Protein AF-A0AAU9Y1A6-F1 (afdb_monomer_lite)

InterPro domains:
  IPR058912 Helix-turn-helix domain, animal [PF26215] (11-69)

Foldseek 3Di:
DDDDPPDDLDDQAPPDLDDPVVLLVRLLVQLVCLCPVDDDPVSSVVSNVVSVVSNVVSVDDPVSSVVSPPPPPPPVPPCPDDQQPEEEEEERDPPPVVVVCVVCVVNSYHYDYDHPDDPPNVDDDPDDDQDQQQDAQDWDWDAWPVDRDIDIDTGRGRNVVVVVQLVVCLVVLPLVSDVSSVCCNVPVTDD

Sequence (191 aa):
VYRKPTHTDKYLAFDSHHPICHKKSVAKTLLRRADCLPSSLDSKAEERKYVSNVLKANGYTKTFLRNCQKPVTNSNALDEREPATGFAVIPYIQGVTEPIKRILNSHNVKVAQKPFQTLGHIFAKPKDPVTKEQRTDAIYSIPCNDCDNEYIGQTKRQFGTRLKEHQKAVFLSKKENSALSEHTCLTNHTH

Radius of gyration: 28.03 Å; chains: 1; bounding box: 58×48×66 Å

pLDDT: mean 87.7, std 9.7, range [43.5, 95.88]

Organism: NCBI:txid46732

Secondary structure (DSSP, 8-state):
----TT-------TTSSS-HHHHHHHHHHHHHHHHHS-SSHHHHHHHHHHHHHHHHHTT--HHHHHHHHS--------------SEEEEEE--TTTHHHHHHHHHHTTEEEEEE-SS-HHHHSPPSSPPPPGGG-SSEEEEEE-SSSS-EEEEEESS-HHHHHHHHHHHHHTT-GGG-HHHHHHHHH----

Structure (mmCIF, N/CA/C/O backbone):
data_AF-A0AAU9Y1A6-F1
#
_entry.id   AF-A0AAU9Y1A6-F1
#
loop_
_atom_site.group_PDB
_atom_site.id
_atom_site.type_symbol
_atom_site.label_atom_id
_atom_site.label_alt_id
_atom_site.label_comp_id
_atom_site.label_asym_id
_atom_site.label_entity_id
_atom_site.label_seq_id
_atom_site.pdbx_PDB_ins_code
_atom_site.Cartn_x
_atom_site.Cartn_y
_atom_site.Cartn_z
_atom_site.occupancy
_atom_site.B_iso_or_equiv
_atom_site.auth_seq_id
_atom_site.auth_comp_id
_atom_site.auth_asym_id
_atom_site.auth_atom_id
_atom_site.pdbx_PDB_model_num
ATOM 1 N N . VAL A 1 1 ? -3.630 13.317 21.530 1.00 85.88 1 VAL A N 1
ATOM 2 C CA . VAL A 1 1 ? -3.053 13.075 20.179 1.00 85.88 1 VAL A CA 1
ATOM 3 C C . VAL A 1 1 ? -3.569 14.141 19.230 1.00 85.88 1 VAL A C 1
ATOM 5 O O . VAL A 1 1 ? -4.776 14.341 19.176 1.00 85.88 1 VAL A O 1
ATOM 8 N N . TYR A 1 2 ? -2.684 14.845 18.521 1.00 89.19 2 TYR A N 1
ATOM 9 C CA . TYR A 1 2 ? -3.102 15.888 17.578 1.00 89.19 2 TYR A CA 1
ATOM 10 C C . TYR A 1 2 ? -3.697 15.287 16.294 1.00 89.19 2 TYR A C 1
ATOM 12 O O . TYR A 1 2 ? -3.170 14.312 15.752 1.00 89.19 2 TYR A O 1
ATOM 20 N N . ARG A 1 3 ? -4.782 15.888 15.797 1.00 91.19 3 ARG A N 1
ATOM 21 C CA . ARG A 1 3 ? 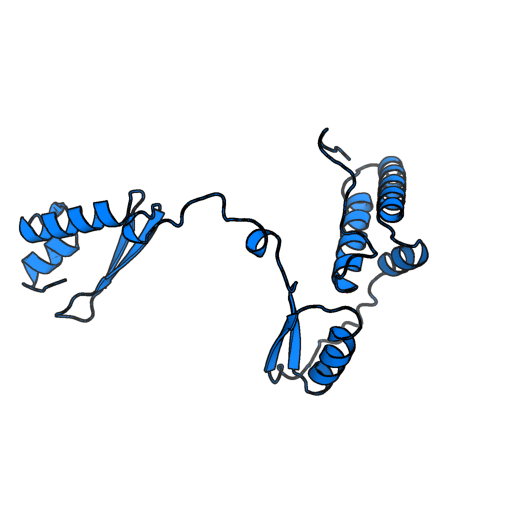-5.462 15.545 14.540 1.00 91.19 3 ARG A CA 1
ATOM 22 C C . ARG A 1 3 ? -5.603 16.814 13.709 1.00 91.19 3 ARG A C 1
ATOM 24 O O . ARG A 1 3 ? -5.921 17.869 14.249 1.00 91.19 3 ARG A O 1
ATOM 31 N N . LYS A 1 4 ? -5.352 16.717 12.403 1.00 93.19 4 LYS A N 1
ATOM 32 C CA . LYS A 1 4 ? -5.504 17.857 11.488 1.00 93.19 4 LYS A CA 1
ATOM 33 C C . LYS A 1 4 ? -6.984 18.268 11.390 1.00 93.19 4 LYS A C 1
ATOM 35 O O . LYS A 1 4 ? -7.833 17.382 11.477 1.00 93.19 4 LYS A O 1
ATOM 40 N N . PRO A 1 5 ? -7.298 19.545 11.098 1.00 93.25 5 PRO A N 1
ATOM 41 C CA . PRO A 1 5 ? -8.680 19.999 10.887 1.00 93.25 5 PRO A CA 1
ATOM 42 C C . PRO A 1 5 ? -9.436 19.233 9.789 1.00 93.25 5 PRO A C 1
ATOM 44 O O . PRO A 1 5 ? -10.653 19.131 9.827 1.00 93.25 5 PRO A O 1
ATOM 47 N N . THR A 1 6 ? -8.715 18.654 8.825 1.00 93.75 6 THR A N 1
ATOM 48 C CA . THR A 1 6 ? -9.269 17.849 7.725 1.00 93.75 6 THR A CA 1
ATOM 49 C C . THR A 1 6 ? -9.465 16.367 8.066 1.00 93.75 6 THR A C 1
ATOM 51 O O . THR A 1 6 ? -9.828 15.578 7.195 1.00 93.75 6 THR A O 1
ATOM 54 N N . HIS A 1 7 ? -9.194 15.941 9.303 1.00 92.69 7 HIS A N 1
ATOM 55 C CA . HIS A 1 7 ? -9.349 14.548 9.714 1.00 92.69 7 HIS A CA 1
ATOM 56 C C . HIS A 1 7 ? -10.831 14.182 9.872 1.00 92.69 7 HIS A C 1
ATOM 58 O O . HIS A 1 7 ? -11.521 14.736 10.719 1.00 92.69 7 HIS A O 1
ATOM 64 N N . THR A 1 8 ? -11.313 13.216 9.090 1.00 92.56 8 THR A N 1
ATOM 65 C CA . THR A 1 8 ? -12.747 12.872 9.008 1.00 92.56 8 THR A CA 1
ATOM 66 C C . THR A 1 8 ? -13.165 11.667 9.848 1.00 92.56 8 THR A C 1
ATOM 68 O O . THR A 1 8 ? -14.323 11.263 9.790 1.00 92.56 8 THR A O 1
ATOM 71 N N . ASP A 1 9 ? -12.236 11.035 10.574 1.00 93.38 9 ASP A N 1
ATOM 72 C CA . ASP A 1 9 ? -12.490 9.787 11.315 1.00 93.38 9 ASP A CA 1
ATOM 73 C C . ASP A 1 9 ? -13.012 8.619 10.455 1.00 93.38 9 ASP A C 1
ATOM 75 O O . ASP A 1 9 ? -13.522 7.613 10.962 1.00 93.38 9 ASP A O 1
ATOM 79 N N . LYS A 1 10 ? -12.840 8.713 9.133 1.00 92.94 10 LYS A N 1
ATOM 80 C CA . LYS A 1 10 ? -13.164 7.646 8.189 1.00 92.94 10 LYS A CA 1
ATOM 81 C C . LYS A 1 10 ? -11.984 6.694 8.055 1.00 92.94 10 LYS A C 1
ATOM 83 O O . LYS A 1 10 ? -10.903 7.069 7.605 1.00 92.94 10 LYS A O 1
ATOM 88 N N . TYR A 1 11 ? -12.223 5.445 8.425 1.00 94.44 11 TYR A N 1
ATOM 89 C CA . TYR A 1 11 ? -11.299 4.334 8.246 1.00 94.44 11 TYR A CA 1
ATOM 90 C C . TYR A 1 11 ? -11.927 3.284 7.330 1.00 94.44 11 TYR A C 1
ATOM 92 O O . TYR A 1 11 ? -13.020 3.464 6.798 1.00 94.44 11 TYR A O 1
ATOM 100 N N . LEU A 1 12 ? -11.223 2.169 7.134 1.00 92.69 12 LEU A N 1
ATOM 101 C CA . LEU A 1 12 ? -11.754 1.036 6.388 1.00 92.69 12 LEU A CA 1
ATOM 102 C C . LEU A 1 12 ? -13.049 0.537 7.039 1.00 92.69 12 LEU A C 1
ATOM 104 O O . LEU A 1 12 ? -12.988 -0.052 8.120 1.00 92.69 12 LEU A O 1
ATOM 108 N N . ALA A 1 13 ? -14.187 0.747 6.380 1.00 93.12 13 ALA A N 1
ATOM 109 C CA . ALA A 1 13 ? -15.490 0.328 6.878 1.00 93.12 13 ALA A CA 1
ATOM 110 C C . ALA A 1 13 ? -15.559 -1.199 7.049 1.00 93.12 13 ALA A C 1
ATOM 112 O O . ALA A 1 13 ? -15.005 -1.961 6.244 1.00 93.12 13 ALA A O 1
ATOM 113 N N . PHE A 1 14 ? -16.198 -1.662 8.123 1.00 92.88 14 PHE A N 1
ATOM 114 C CA . PHE A 1 14 ? -16.212 -3.084 8.474 1.00 92.88 14 PHE A CA 1
ATOM 115 C C . PHE A 1 14 ? -17.042 -3.944 7.512 1.00 92.88 14 PHE A C 1
ATOM 117 O O . PHE A 1 14 ? -16.742 -5.121 7.334 1.00 92.88 14 PHE A O 1
ATOM 124 N N . ASP A 1 15 ? -18.045 -3.372 6.866 1.00 90.56 15 ASP A N 1
ATOM 125 C CA . ASP A 1 15 ? -18.893 -3.980 5.835 1.00 90.56 15 ASP A CA 1
ATOM 126 C C . ASP A 1 15 ? -18.248 -3.987 4.439 1.00 90.56 15 ASP A C 1
ATOM 128 O O . ASP A 1 15 ? -18.723 -4.668 3.534 1.00 90.56 15 ASP A O 1
ATOM 132 N N . SER A 1 16 ? -17.127 -3.285 4.255 1.00 88.94 16 SER A N 1
ATOM 133 C CA . SER A 1 16 ? -16.425 -3.268 2.971 1.00 88.94 16 SER A CA 1
ATOM 134 C C . SER A 1 16 ? -15.908 -4.658 2.569 1.00 88.94 16 SER A C 1
ATOM 136 O O . SER A 1 16 ? -15.516 -5.473 3.416 1.00 88.94 16 SER A O 1
ATOM 138 N N . HIS A 1 17 ? -15.828 -4.903 1.258 1.00 87.50 17 HIS A N 1
ATOM 139 C CA . HIS A 1 17 ? -15.334 -6.148 0.660 1.00 87.50 17 HIS A CA 1
ATOM 140 C C . HIS A 1 17 ? -13.803 -6.253 0.750 1.00 87.50 17 HIS A C 1
ATOM 142 O O . HIS A 1 17 ? -13.086 -6.217 -0.246 1.00 87.50 17 HIS A O 1
ATOM 148 N N . HIS A 1 18 ? -13.294 -6.372 1.974 1.00 87.56 18 HIS A N 1
ATOM 149 C CA . HIS A 1 18 ? -11.876 -6.546 2.270 1.00 87.56 18 HIS A CA 1
ATOM 150 C C . HIS A 1 18 ? -11.639 -7.747 3.189 1.00 87.56 18 HIS A C 1
ATOM 152 O O . HIS A 1 18 ? -12.468 -8.005 4.073 1.00 87.56 18 HIS A O 1
ATOM 158 N N . PRO A 1 19 ? -10.477 -8.418 3.061 1.00 88.81 19 PRO A N 1
ATOM 159 C CA . PRO A 1 19 ? -10.077 -9.483 3.967 1.00 88.81 19 PRO A CA 1
ATOM 160 C C . PRO A 1 19 ? -10.149 -9.060 5.435 1.00 88.81 19 PRO A C 1
ATOM 162 O O . PRO A 1 19 ? -9.746 -7.953 5.812 1.00 88.81 19 PRO A O 1
ATOM 165 N N . ILE A 1 20 ? -10.564 -9.988 6.300 1.00 89.69 20 ILE A N 1
ATOM 166 C CA . ILE A 1 20 ? -10.636 -9.765 7.754 1.00 89.69 20 ILE A CA 1
ATOM 167 C C . ILE A 1 20 ? -9.273 -9.346 8.332 1.00 89.69 20 ILE A C 1
ATOM 169 O O . ILE A 1 20 ? -9.221 -8.551 9.271 1.00 89.69 20 ILE A O 1
ATOM 173 N N . CYS A 1 21 ? -8.157 -9.826 7.770 1.00 88.69 21 CYS A N 1
ATOM 174 C CA . CYS A 1 21 ? -6.820 -9.438 8.223 1.00 88.69 21 CYS A CA 1
ATOM 175 C C . CYS A 1 21 ? -6.544 -7.934 8.048 1.00 88.69 21 CYS A C 1
ATOM 177 O O . CYS A 1 21 ? -5.924 -7.338 8.927 1.00 88.69 21 CYS A O 1
ATOM 179 N N . HIS A 1 22 ? -7.053 -7.300 6.986 1.00 90.94 22 HIS A N 1
ATOM 180 C CA . HIS A 1 22 ? -6.905 -5.858 6.770 1.00 90.94 22 HIS A CA 1
ATOM 181 C C . HIS A 1 22 ? -7.727 -5.067 7.793 1.00 90.94 22 HIS A C 1
ATOM 183 O O . HIS A 1 22 ? -7.193 -4.171 8.447 1.00 90.94 22 HIS A O 1
ATOM 189 N N . LYS A 1 23 ? -8.983 -5.470 8.032 1.00 93.06 23 LYS A N 1
ATOM 190 C CA . LYS A 1 23 ? -9.850 -4.890 9.078 1.00 93.06 23 LYS A CA 1
ATOM 191 C C . LYS A 1 23 ? -9.205 -5.017 10.466 1.00 93.06 23 LYS A C 1
ATOM 193 O O . LYS A 1 23 ? -9.136 -4.059 11.234 1.00 93.06 23 LYS A O 1
ATOM 198 N N . LYS A 1 24 ? -8.633 -6.188 10.771 1.00 93.38 24 LYS A N 1
ATOM 199 C CA . LYS A 1 24 ? -7.880 -6.437 12.012 1.00 93.38 24 LYS A CA 1
ATOM 200 C C . LYS A 1 24 ? -6.653 -5.529 12.122 1.00 93.38 24 LYS A C 1
ATOM 202 O O . LYS A 1 24 ? -6.385 -5.011 13.204 1.00 93.38 24 LYS A O 1
ATOM 207 N N . SER A 1 25 ? -5.924 -5.328 11.024 1.00 92.94 25 SER A N 1
ATOM 208 C CA . SER A 1 25 ? -4.739 -4.464 10.973 1.00 92.94 25 SER A CA 1
ATOM 209 C C . SER A 1 25 ? -5.073 -3.006 11.293 1.00 92.94 25 SER A C 1
ATOM 211 O O . SER A 1 25 ? -4.399 -2.394 12.122 1.00 92.94 25 SER A O 1
ATOM 213 N N . VAL A 1 26 ? -6.158 -2.474 10.719 1.00 95.06 26 VAL A N 1
ATOM 214 C CA . VAL A 1 26 ? -6.643 -1.114 11.007 1.00 95.06 26 VAL A CA 1
ATOM 215 C C . VAL A 1 26 ? -6.939 -0.950 12.497 1.00 95.06 26 VAL A C 1
ATOM 217 O O . VAL A 1 26 ? -6.371 -0.070 13.146 1.00 95.06 26 VAL A O 1
ATOM 220 N N . ALA A 1 27 ? -7.750 -1.847 13.068 1.00 94.75 27 ALA A N 1
ATOM 221 C CA . ALA A 1 27 ? -8.104 -1.797 14.484 1.00 94.75 27 ALA A CA 1
ATOM 222 C C . ALA A 1 27 ? -6.869 -1.901 15.396 1.00 94.75 27 ALA A C 1
ATOM 224 O O . ALA A 1 27 ? -6.692 -1.080 16.296 1.00 94.75 27 ALA A O 1
ATOM 225 N N . LYS A 1 28 ? -5.981 -2.873 15.144 1.00 93.56 28 LYS A N 1
ATOM 226 C CA . LYS A 1 28 ? -4.740 -3.053 15.915 1.00 93.56 28 LYS A CA 1
ATOM 227 C C . LYS A 1 28 ? -3.839 -1.826 15.855 1.00 93.56 28 LYS A C 1
ATOM 229 O O . LYS A 1 28 ? -3.298 -1.422 16.878 1.00 93.56 28 LYS A O 1
ATOM 234 N N . THR A 1 29 ? -3.681 -1.238 14.674 1.00 93.56 29 THR A N 1
ATOM 235 C CA . THR A 1 29 ? -2.798 -0.086 14.477 1.00 93.56 29 THR A CA 1
ATOM 236 C C . THR A 1 29 ? -3.302 1.129 15.245 1.00 93.56 29 THR A C 1
ATOM 238 O O . THR A 1 29 ? -2.514 1.783 15.925 1.00 93.56 29 THR A O 1
ATOM 241 N N . LEU A 1 30 ? -4.604 1.416 15.185 1.00 94.12 30 LEU A N 1
ATOM 242 C CA . LEU A 1 30 ? -5.189 2.550 15.903 1.00 94.12 30 LEU A CA 1
ATOM 243 C C . LEU A 1 30 ? -5.150 2.359 17.418 1.00 94.12 30 LEU A C 1
ATOM 245 O O . LEU A 1 30 ? -4.783 3.284 18.135 1.00 94.12 30 LEU A O 1
ATOM 249 N N . LEU A 1 31 ? -5.461 1.155 17.901 1.00 92.56 31 LEU A N 1
ATOM 250 C CA . LEU A 1 31 ? -5.376 0.837 19.326 1.00 92.56 31 LEU A CA 1
ATOM 251 C C . LEU A 1 31 ? -3.935 0.933 19.839 1.00 92.56 31 LEU A C 1
ATOM 253 O O . LEU A 1 31 ? -3.692 1.589 20.843 1.00 92.56 31 LEU A O 1
ATOM 257 N N . ARG A 1 32 ? -2.961 0.391 19.098 1.00 91.75 32 ARG A N 1
ATOM 258 C CA . ARG A 1 32 ? -1.540 0.523 19.450 1.00 91.75 32 ARG A CA 1
ATOM 259 C C . ARG A 1 32 ? -1.098 1.984 19.486 1.00 91.75 32 ARG A C 1
ATOM 261 O O . ARG A 1 32 ? -0.376 2.385 20.388 1.00 91.75 32 ARG A O 1
ATOM 268 N N . ARG A 1 33 ? -1.532 2.801 18.522 1.00 92.50 33 ARG A N 1
ATOM 269 C CA . ARG A 1 33 ? -1.245 4.244 18.522 1.00 92.50 33 ARG A CA 1
ATOM 270 C C . ARG A 1 33 ? -1.841 4.941 19.745 1.00 92.50 33 ARG A C 1
ATOM 272 O O . ARG A 1 33 ? -1.168 5.797 20.308 1.00 92.50 33 ARG A O 1
ATOM 279 N N . ALA A 1 34 ? -3.046 4.557 20.163 1.00 92.62 34 ALA A N 1
ATOM 280 C CA . ALA A 1 34 ? -3.667 5.090 21.371 1.00 92.62 34 ALA A CA 1
ATOM 281 C C . ALA A 1 34 ? -2.872 4.758 22.643 1.00 92.62 34 ALA A C 1
ATOM 283 O O . ALA A 1 34 ? -2.784 5.594 23.536 1.00 92.62 34 ALA A O 1
ATOM 284 N N . ASP A 1 35 ? -2.249 3.579 22.701 1.00 89.88 35 ASP A N 1
ATOM 285 C CA . ASP A 1 35 ? -1.457 3.151 23.859 1.00 89.88 35 ASP A CA 1
ATOM 286 C C . ASP A 1 35 ? -0.010 3.709 23.847 1.00 89.88 35 ASP A C 1
ATOM 288 O O . ASP A 1 35 ? 0.588 3.900 24.911 1.00 89.88 35 ASP A O 1
ATOM 292 N N . CYS A 1 36 ? 0.566 3.966 22.663 1.00 90.06 36 CYS A N 1
ATOM 293 C CA . CYS A 1 36 ? 1.977 4.355 22.506 1.00 90.06 36 CYS A CA 1
ATOM 294 C C . CYS A 1 36 ? 2.227 5.860 22.323 1.00 90.06 36 CYS A C 1
ATOM 296 O O . CYS A 1 36 ? 3.307 6.318 22.677 1.00 90.06 36 CYS A O 1
ATOM 298 N N . LEU A 1 37 ? 1.301 6.620 21.724 1.00 90.56 37 LEU A N 1
ATOM 299 C CA . LEU A 1 37 ? 1.540 8.037 21.405 1.00 90.56 37 LEU A CA 1
ATOM 300 C C . LEU A 1 37 ? 1.352 8.995 22.593 1.00 90.56 37 LEU A C 1
ATOM 302 O O . LEU A 1 37 ? 2.144 9.926 22.711 1.00 90.56 37 LEU A O 1
ATOM 306 N N . PRO A 1 38 ? 0.317 8.855 23.443 1.00 91.12 38 PRO A N 1
ATOM 307 C CA . PRO A 1 38 ? 0.144 9.748 24.583 1.00 91.12 38 PRO A CA 1
ATOM 308 C C . PRO A 1 38 ? 1.122 9.404 25.710 1.00 91.12 38 PRO A C 1
ATOM 310 O O . PRO A 1 38 ? 1.329 8.230 26.016 1.00 91.12 38 PRO A O 1
ATOM 313 N N . SER A 1 39 ? 1.682 10.421 26.363 1.00 89.12 39 SER A N 1
ATOM 314 C CA . SER A 1 39 ? 2.661 10.221 27.439 1.00 89.12 39 SER A CA 1
ATOM 315 C C . SER A 1 39 ? 2.018 9.913 28.796 1.00 89.12 39 SER A C 1
ATOM 317 O O . SER A 1 39 ? 2.551 9.094 29.538 1.00 89.12 39 SER A O 1
ATOM 319 N N . SER A 1 40 ? 0.867 10.518 29.123 1.00 92.25 40 SER A N 1
ATOM 320 C CA . SER A 1 40 ? 0.177 10.295 30.405 1.00 92.25 40 SER A CA 1
ATOM 321 C C . SER A 1 40 ? -0.871 9.182 30.329 1.00 92.25 40 SER A C 1
ATOM 323 O O . SER A 1 40 ? -1.469 8.945 29.278 1.00 92.25 40 SER A O 1
ATOM 325 N N . LEU A 1 41 ? -1.106 8.502 31.456 1.00 89.38 41 LEU A N 1
ATOM 326 C CA . LEU A 1 41 ? -2.093 7.420 31.556 1.00 89.38 41 LEU A CA 1
ATOM 327 C C . LEU A 1 41 ? -3.516 7.907 31.253 1.00 89.38 41 LEU A C 1
ATOM 329 O O . LEU A 1 41 ? -4.232 7.244 30.503 1.00 89.38 41 LEU A O 1
ATOM 333 N N . ASP A 1 42 ? -3.882 9.093 31.740 1.00 90.69 42 ASP A N 1
ATOM 334 C CA . ASP A 1 42 ? -5.197 9.690 31.481 1.00 90.69 42 ASP A CA 1
ATOM 335 C C . ASP A 1 42 ? -5.387 9.980 29.989 1.00 90.69 42 ASP A C 1
ATOM 337 O O . ASP A 1 42 ? -6.381 9.570 29.388 1.00 90.69 42 ASP A O 1
ATOM 341 N N . SER A 1 43 ? -4.365 10.554 29.341 1.00 90.38 43 SER A N 1
ATOM 342 C CA . SER A 1 43 ? -4.404 10.817 27.897 1.00 90.38 43 SER A CA 1
ATOM 343 C C . SER A 1 43 ? -4.509 9.528 27.077 1.00 90.38 43 SER A C 1
ATOM 345 O O . SER A 1 43 ? -5.142 9.519 26.020 1.00 90.38 43 SER A O 1
ATOM 347 N N . LYS A 1 44 ? -3.898 8.424 27.533 1.00 93.12 44 LYS A N 1
ATOM 348 C CA . LYS A 1 44 ? -4.052 7.103 26.897 1.00 93.12 44 LYS A CA 1
ATOM 349 C C . LYS A 1 44 ? -5.479 6.584 27.030 1.00 93.12 44 LYS A C 1
ATOM 351 O O . LYS A 1 44 ? -6.030 6.075 26.054 1.00 93.12 44 LYS A O 1
ATOM 356 N N . ALA A 1 45 ? -6.091 6.722 28.206 1.00 92.00 45 ALA A N 1
ATOM 357 C CA . ALA A 1 45 ? -7.468 6.297 28.436 1.00 92.00 45 ALA A CA 1
ATOM 358 C C . ALA A 1 45 ? -8.461 7.087 27.563 1.00 92.00 45 ALA A C 1
ATOM 360 O O . ALA A 1 45 ? -9.327 6.488 26.914 1.00 92.00 45 ALA A O 1
ATOM 361 N N . GLU A 1 46 ? -8.294 8.408 27.478 1.00 93.44 46 GLU A N 1
ATOM 362 C CA . GLU A 1 46 ? -9.095 9.284 26.617 1.00 93.44 46 GLU A CA 1
ATOM 363 C C . GLU A 1 46 ? -8.934 8.940 25.134 1.00 93.44 46 GLU A C 1
ATOM 365 O O . GLU A 1 46 ? -9.921 8.735 24.420 1.00 93.44 46 GLU A O 1
ATOM 370 N N . GLU A 1 47 ? -7.693 8.795 24.670 1.00 95.00 47 GLU A N 1
ATOM 371 C CA . GLU A 1 47 ? -7.388 8.463 23.280 1.00 95.00 47 GLU A CA 1
ATOM 372 C C . GLU A 1 47 ? -7.920 7.073 22.902 1.00 95.00 47 GLU A C 1
ATOM 374 O O . GLU A 1 47 ? -8.484 6.878 21.822 1.00 95.00 47 GLU A O 1
ATOM 379 N N . ARG A 1 48 ? -7.823 6.094 23.807 1.00 92.88 48 ARG A N 1
ATOM 380 C CA . ARG A 1 48 ? -8.375 4.751 23.600 1.00 92.88 48 ARG A CA 1
ATOM 381 C C . ARG A 1 48 ? -9.898 4.770 23.529 1.00 92.88 48 ARG A C 1
ATOM 383 O O . ARG A 1 48 ? -10.479 4.064 22.697 1.00 92.88 48 ARG A O 1
ATOM 390 N N . LYS A 1 49 ? -10.556 5.578 24.366 1.00 94.00 49 LYS A N 1
ATOM 391 C CA . LYS A 1 49 ? -12.010 5.794 24.313 1.00 94.00 49 LYS A CA 1
ATOM 392 C C . LYS A 1 49 ? -12.408 6.416 22.977 1.00 94.00 49 LYS A C 1
ATOM 394 O O . LYS A 1 49 ? -13.328 5.909 22.331 1.00 94.00 49 LYS A O 1
ATOM 399 N N . TYR A 1 50 ? -11.679 7.436 22.531 1.00 95.06 50 TYR A N 1
ATOM 400 C CA . TYR A 1 50 ? -11.883 8.068 21.232 1.00 95.06 50 TYR A CA 1
ATOM 401 C C . TYR A 1 50 ? -11.754 7.057 20.084 1.00 95.06 50 TYR A C 1
ATOM 403 O O . TYR A 1 50 ? -12.704 6.861 19.328 1.00 95.06 50 TYR A O 1
ATOM 411 N N . VAL A 1 51 ? -10.630 6.337 19.994 1.00 95.00 51 VAL A N 1
ATOM 412 C CA . VAL A 1 51 ? -10.384 5.348 18.929 1.00 95.00 51 VAL A CA 1
ATOM 413 C C . VAL A 1 51 ? -11.448 4.250 18.924 1.00 95.00 51 VAL A C 1
ATOM 415 O O . VAL A 1 51 ? -11.917 3.845 17.862 1.00 95.00 51 VAL A O 1
ATOM 418 N N . SER A 1 52 ? -11.872 3.784 20.101 1.00 94.50 52 SER A N 1
ATOM 419 C CA . SER A 1 52 ? -12.948 2.795 20.229 1.00 94.50 52 SER A CA 1
ATOM 420 C C . SER A 1 52 ? -14.274 3.312 19.667 1.00 94.50 52 SER A C 1
ATOM 422 O O . SER A 1 52 ? -14.982 2.573 18.983 1.00 94.50 52 SER A O 1
ATOM 424 N N . ASN A 1 53 ? -14.612 4.578 19.915 1.00 95.19 53 ASN A N 1
ATOM 425 C CA . ASN A 1 53 ? -15.830 5.190 19.387 1.00 95.19 53 ASN A CA 1
ATOM 426 C C . ASN A 1 53 ? -15.759 5.381 17.872 1.00 95.19 53 ASN A C 1
ATOM 428 O O . ASN A 1 53 ? -16.715 5.045 17.175 1.00 95.19 53 ASN A O 1
ATOM 432 N N . VAL A 1 54 ? -14.611 5.814 17.353 1.00 95.75 54 VAL A N 1
ATOM 433 C CA . VAL A 1 54 ? -14.411 5.960 15.909 1.00 95.75 54 VAL A CA 1
ATOM 434 C C . VAL A 1 54 ? -14.481 4.611 15.191 1.00 95.75 54 VAL A C 1
ATOM 436 O O . VAL A 1 54 ? -15.152 4.486 14.169 1.00 95.75 54 VAL A O 1
ATOM 439 N N . LEU A 1 55 ? -13.864 3.561 15.737 1.00 95.50 55 LEU A N 1
ATOM 440 C CA . LEU A 1 55 ? -13.961 2.215 15.166 1.00 95.50 55 LEU A CA 1
ATOM 441 C C . LEU A 1 55 ? -15.408 1.698 15.167 1.00 95.50 55 LEU A C 1
ATOM 443 O O . LEU A 1 55 ? -15.845 1.134 14.166 1.00 95.50 55 LEU A O 1
ATOM 447 N N . LYS A 1 56 ? -16.189 1.945 16.226 1.00 95.12 56 LYS A N 1
ATOM 448 C CA . LYS A 1 56 ? -17.627 1.611 16.235 1.00 95.12 56 LYS A CA 1
ATOM 449 C C . LYS A 1 56 ? -18.402 2.371 15.159 1.00 95.12 56 LYS A C 1
ATOM 451 O O . LYS A 1 56 ? -19.218 1.761 14.479 1.00 95.12 56 LYS A O 1
ATOM 456 N N . ALA A 1 57 ? -18.118 3.660 14.967 1.00 95.12 57 ALA A N 1
ATOM 457 C CA . ALA A 1 57 ? -18.736 4.467 13.913 1.00 95.12 57 ALA A CA 1
ATOM 458 C C . ALA A 1 57 ? -18.391 3.964 12.495 1.00 95.12 57 ALA A C 1
ATOM 460 O O . ALA A 1 57 ? -19.162 4.173 11.565 1.00 95.12 57 ALA A O 1
ATOM 461 N N . ASN A 1 58 ? -17.269 3.252 12.332 1.00 95.81 58 ASN A N 1
ATOM 462 C CA . ASN A 1 58 ? -16.881 2.568 11.092 1.00 95.81 58 ASN A CA 1
ATOM 463 C C . ASN A 1 58 ? -17.388 1.103 11.016 1.00 95.81 58 ASN A C 1
ATOM 465 O O . ASN A 1 58 ? -16.924 0.330 10.176 1.00 95.81 58 ASN A O 1
ATOM 469 N N . GLY A 1 59 ? -18.307 0.694 11.900 1.00 95.12 59 GLY A N 1
ATOM 470 C CA . GLY A 1 59 ? -18.962 -0.620 11.876 1.00 95.12 59 GLY A CA 1
ATOM 471 C C . GLY A 1 59 ? -18.228 -1.745 12.617 1.00 95.12 59 GLY A C 1
ATOM 472 O O . GLY A 1 59 ? -18.644 -2.900 12.544 1.00 95.12 59 GLY A O 1
ATOM 473 N N . TYR A 1 60 ? -17.144 -1.456 13.345 1.00 95.88 60 TYR A N 1
ATOM 474 C CA . TYR A 1 60 ? -16.415 -2.489 14.088 1.00 95.88 60 TYR A CA 1
ATOM 475 C C . TYR A 1 60 ? -17.151 -2.861 15.377 1.00 95.88 60 TYR A C 1
ATOM 477 O O . TYR A 1 60 ? -17.402 -2.025 16.249 1.00 95.88 60 TYR A O 1
ATOM 485 N N . THR A 1 61 ? -17.435 -4.151 15.549 1.00 94.25 61 THR A N 1
ATOM 486 C CA . THR A 1 61 ? -18.110 -4.659 16.748 1.00 94.25 61 THR A CA 1
ATOM 487 C C . THR A 1 61 ? -17.179 -4.678 17.965 1.00 94.25 61 THR A C 1
ATOM 489 O O . THR A 1 61 ? -15.970 -4.907 17.865 1.00 94.25 61 THR A O 1
ATOM 492 N N . LYS A 1 62 ? -17.746 -4.499 19.168 1.00 90.88 62 LYS A N 1
ATOM 493 C CA . LYS A 1 62 ? -16.987 -4.570 20.436 1.00 90.88 62 LYS A CA 1
ATOM 494 C C . LYS A 1 62 ? -16.268 -5.918 20.600 1.00 90.88 62 LYS A C 1
ATOM 496 O O . LYS A 1 62 ? -15.140 -5.964 21.088 1.00 90.88 62 LYS A O 1
ATOM 501 N N . THR A 1 63 ? -16.903 -7.008 20.166 1.00 91.19 63 THR A N 1
ATOM 502 C CA . THR A 1 63 ? -16.341 -8.367 20.193 1.00 91.19 63 THR A CA 1
ATOM 503 C C . THR A 1 63 ? -15.108 -8.484 19.299 1.00 91.19 63 THR A C 1
ATOM 505 O O . THR A 1 63 ? -14.086 -9.019 19.733 1.00 91.19 63 THR A O 1
ATOM 508 N N . PHE A 1 64 ? -15.161 -7.921 18.089 1.00 91.75 64 PHE A N 1
ATOM 509 C CA . PHE A 1 64 ? -14.025 -7.885 17.173 1.00 91.75 64 PHE A CA 1
ATOM 510 C C . PHE A 1 64 ? -12.846 -7.093 17.751 1.00 91.75 64 PHE A C 1
ATOM 512 O O . PHE A 1 64 ? -11.709 -7.568 17.728 1.00 91.75 64 PHE A O 1
ATOM 519 N N . LEU A 1 65 ? -13.111 -5.921 18.334 1.00 90.19 65 LEU A N 1
ATOM 520 C CA . LEU A 1 65 ? -12.078 -5.090 18.961 1.00 90.19 65 LEU A CA 1
ATOM 521 C C . LEU A 1 65 ? -11.404 -5.799 20.141 1.00 90.19 65 LEU A C 1
ATOM 523 O O . LEU A 1 65 ? -10.176 -5.795 20.235 1.00 90.19 65 LEU A O 1
ATOM 527 N N . ARG A 1 66 ? -12.181 -6.486 20.987 1.00 88.56 66 ARG A N 1
ATOM 528 C CA . ARG A 1 66 ? -11.640 -7.300 22.086 1.00 88.56 66 ARG A CA 1
ATOM 529 C C . ARG A 1 66 ? -10.713 -8.399 21.565 1.00 88.56 66 ARG A C 1
ATOM 531 O O . ARG A 1 66 ? -9.637 -8.607 22.113 1.00 88.56 66 ARG A O 1
ATOM 538 N N . ASN A 1 67 ? -11.085 -9.062 20.470 1.00 86.81 67 ASN A N 1
ATOM 539 C CA . ASN A 1 67 ? -10.243 -10.077 19.831 1.00 86.81 67 ASN A CA 1
ATOM 540 C C . ASN A 1 67 ? -8.964 -9.495 19.202 1.00 86.81 67 ASN A C 1
ATOM 542 O O . ASN A 1 67 ? -7.971 -10.208 19.069 1.00 86.81 67 ASN A O 1
ATOM 546 N N . CYS A 1 68 ? -8.965 -8.218 18.814 1.00 84.44 68 CYS A N 1
ATOM 547 C CA . CYS A 1 68 ? -7.775 -7.539 18.297 1.00 84.44 68 CYS A CA 1
ATOM 548 C C . CYS A 1 68 ? -6.763 -7.185 19.393 1.00 84.44 68 CYS A C 1
ATOM 550 O O . CYS A 1 68 ? -5.571 -7.143 19.096 1.00 84.44 68 CYS A O 1
ATOM 552 N N . GLN A 1 69 ? -7.239 -6.944 20.619 1.00 80.56 69 GLN A N 1
ATOM 553 C CA . GLN A 1 69 ? -6.426 -6.582 21.787 1.00 80.56 69 GLN A CA 1
ATOM 554 C C . GLN A 1 69 ? -5.807 -7.785 22.499 1.00 80.56 69 GLN A C 1
ATOM 556 O O . GLN A 1 69 ? -4.912 -7.601 23.318 1.00 80.56 69 GLN A O 1
ATOM 561 N N . LYS A 1 70 ? -6.264 -9.009 22.204 1.00 77.62 70 LYS A N 1
ATOM 562 C CA . LYS A 1 70 ? -5.641 -10.209 22.762 1.00 77.62 70 LYS A CA 1
ATOM 563 C C . LYS A 1 70 ? -4.167 -10.252 22.336 1.00 77.62 70 LYS A C 1
ATOM 565 O O . LYS A 1 70 ? -3.904 -10.103 21.133 1.00 77.62 70 LYS A O 1
ATOM 570 N N . PRO A 1 71 ? -3.228 -10.448 23.281 1.00 65.88 71 PRO A N 1
ATOM 571 C CA . PRO A 1 71 ? -1.838 -10.675 22.927 1.00 65.88 71 PRO A CA 1
ATOM 572 C C . PRO A 1 71 ? -1.791 -11.845 21.949 1.00 65.88 71 PRO A C 1
ATOM 574 O O . PRO A 1 71 ? -2.533 -12.821 22.088 1.00 65.88 71 PRO A O 1
ATOM 577 N N . VAL A 1 72 ? -0.981 -11.706 20.900 1.00 63.00 72 VAL A N 1
ATOM 578 C CA . VAL A 1 72 ? -0.685 -12.852 20.047 1.00 63.00 72 VAL A CA 1
ATOM 579 C C . VAL A 1 72 ? 0.028 -13.831 20.967 1.00 63.00 72 VAL A C 1
ATOM 581 O O . VAL A 1 72 ? 1.089 -13.504 21.493 1.00 63.00 72 VAL A O 1
ATOM 584 N N . THR A 1 73 ? -0.579 -14.986 21.224 1.00 54.97 73 THR A N 1
ATOM 585 C CA . THR A 1 73 ? 0.155 -16.138 21.731 1.00 54.97 73 THR A CA 1
ATOM 586 C C . THR A 1 73 ? 1.172 -16.472 20.654 1.00 54.97 73 THR A C 1
ATOM 588 O O . THR A 1 73 ? 0.872 -17.177 19.694 1.00 54.97 73 THR A O 1
ATOM 591 N N . ASN A 1 74 ? 2.355 -15.869 20.759 1.00 48.69 74 ASN A N 1
ATOM 592 C CA . ASN A 1 74 ? 3.519 -16.312 20.027 1.00 48.69 74 ASN A CA 1
ATOM 593 C C . ASN A 1 74 ? 3.860 -17.676 20.618 1.00 48.69 74 ASN A C 1
ATOM 595 O O . ASN A 1 74 ? 4.657 -17.791 21.544 1.00 48.69 74 ASN A O 1
ATOM 599 N N . SER A 1 75 ? 3.231 -18.727 20.103 1.00 47.97 75 SER A N 1
ATOM 600 C CA . SER A 1 75 ? 3.943 -19.986 20.009 1.00 47.97 75 SER A CA 1
ATOM 601 C C . SER A 1 75 ? 5.144 -19.679 19.120 1.00 47.97 75 SER A C 1
ATOM 603 O O . SER A 1 75 ? 5.005 -19.619 17.899 1.00 47.97 75 SER A O 1
ATOM 605 N N . ASN A 1 76 ? 6.291 -19.394 19.741 1.00 43.50 76 ASN A N 1
ATOM 606 C CA . ASN A 1 76 ? 7.607 -19.334 19.106 1.00 43.50 76 ASN A CA 1
ATOM 607 C C . ASN A 1 76 ? 7.998 -20.740 18.613 1.00 43.50 76 ASN A C 1
ATOM 609 O O . ASN A 1 76 ? 9.076 -21.237 18.917 1.00 43.50 76 ASN A O 1
ATOM 613 N N . ALA A 1 77 ? 7.107 -21.414 17.886 1.00 50.28 77 ALA A N 1
ATOM 614 C CA . ALA A 1 77 ? 7.536 -22.462 16.994 1.00 50.28 77 ALA A CA 1
ATOM 615 C C . ALA A 1 77 ? 8.306 -21.722 15.904 1.00 50.28 77 ALA A C 1
ATOM 617 O O . ALA A 1 77 ? 7.720 -20.947 15.144 1.00 50.28 77 ALA A O 1
ATOM 618 N N . LEU A 1 78 ? 9.630 -21.879 15.913 1.00 49.53 78 LEU A N 1
ATOM 619 C CA . LEU A 1 78 ? 10.434 -21.684 14.718 1.00 49.53 78 LEU A CA 1
ATOM 620 C C . LEU A 1 78 ? 9.686 -22.427 13.616 1.00 49.53 78 LEU A C 1
ATOM 622 O O . LEU A 1 78 ? 9.478 -23.634 13.706 1.00 49.53 78 LEU A O 1
ATOM 626 N N . ASP A 1 79 ? 9.120 -21.666 12.689 1.00 52.56 79 ASP A N 1
ATOM 627 C CA . ASP A 1 79 ? 8.269 -22.196 11.640 1.00 52.56 79 ASP A CA 1
ATOM 628 C C . ASP A 1 79 ? 9.218 -22.914 10.672 1.00 52.56 79 ASP A C 1
ATOM 630 O O . ASP A 1 79 ? 9.647 -22.337 9.676 1.00 52.56 79 ASP A O 1
ATOM 634 N N . GLU A 1 80 ? 9.590 -24.159 10.987 1.00 56.72 80 GLU A N 1
ATOM 635 C CA . GLU A 1 80 ? 10.214 -25.119 10.065 1.00 56.72 80 GLU A CA 1
ATOM 636 C C . GLU A 1 80 ? 9.190 -25.526 8.993 1.00 56.72 80 GLU A C 1
ATOM 638 O O . GLU A 1 80 ? 8.928 -26.698 8.735 1.00 56.72 80 GLU A O 1
ATOM 643 N N . ARG A 1 81 ? 8.512 -24.542 8.396 1.00 64.50 81 ARG A N 1
ATOM 644 C CA . ARG A 1 81 ? 7.650 -24.787 7.254 1.00 64.50 81 ARG A CA 1
ATOM 645 C C . ARG A 1 81 ? 8.550 -24.941 6.051 1.00 64.50 81 ARG A C 1
ATOM 647 O O . ARG A 1 81 ? 9.269 -24.011 5.687 1.00 64.50 81 ARG A O 1
ATOM 654 N N . GLU A 1 82 ? 8.449 -26.116 5.447 1.00 71.25 82 GLU A N 1
ATOM 655 C CA . GLU A 1 82 ? 8.896 -26.400 4.090 1.00 71.25 82 GLU A CA 1
ATOM 656 C C . GLU A 1 82 ? 8.669 -25.180 3.176 1.00 71.25 82 GLU A C 1
ATOM 658 O O . GLU A 1 82 ? 7.602 -24.547 3.246 1.00 71.25 82 GLU A O 1
ATOM 663 N N . PRO A 1 83 ? 9.646 -24.827 2.319 1.00 76.38 83 PRO A N 1
ATOM 664 C CA . PRO A 1 83 ? 9.501 -23.707 1.402 1.00 76.38 83 PRO A CA 1
ATOM 665 C C . PRO A 1 83 ? 8.225 -23.880 0.575 1.00 76.38 83 PRO A C 1
ATOM 667 O O . PRO A 1 83 ? 7.890 -24.981 0.139 1.00 76.38 83 PRO A O 1
ATOM 670 N N . ALA A 1 84 ? 7.480 -22.788 0.393 1.00 77.44 84 ALA A N 1
ATOM 671 C CA . ALA A 1 84 ? 6.218 -22.829 -0.337 1.00 77.44 84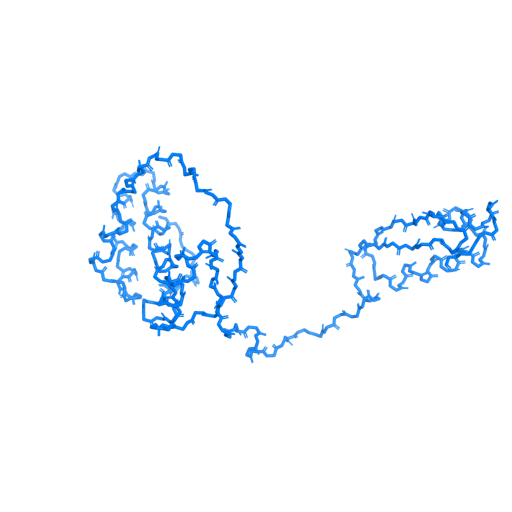 ALA A CA 1
ATOM 672 C C . ALA A 1 84 ? 6.433 -23.418 -1.740 1.00 77.44 84 ALA A C 1
ATOM 674 O O . ALA A 1 84 ? 7.290 -22.946 -2.487 1.00 77.44 84 ALA A O 1
ATOM 675 N N . THR A 1 85 ? 5.614 -24.398 -2.117 1.00 85.06 85 THR A N 1
ATOM 676 C CA . THR A 1 85 ? 5.642 -25.043 -3.443 1.00 85.06 85 THR A CA 1
ATOM 677 C C . THR A 1 85 ? 5.214 -24.098 -4.564 1.00 85.06 85 THR A C 1
ATOM 679 O O . THR A 1 85 ? 5.528 -24.334 -5.727 1.00 85.06 85 THR A O 1
ATOM 682 N N . GLY A 1 86 ? 4.512 -23.009 -4.239 1.00 88.69 86 GLY A N 1
ATOM 683 C CA . GLY A 1 86 ? 4.126 -21.993 -5.213 1.00 88.69 86 GLY A CA 1
ATOM 684 C C . GLY A 1 86 ? 3.557 -20.721 -4.592 1.00 88.69 86 GLY A C 1
ATOM 685 O O . GLY A 1 86 ? 3.311 -20.639 -3.385 1.00 88.69 86 GLY A O 1
ATOM 686 N N . PHE A 1 87 ? 3.317 -19.716 -5.437 1.00 92.88 87 PHE A N 1
ATOM 687 C CA . PHE A 1 87 ? 2.719 -18.437 -5.054 1.00 92.88 87 PHE A CA 1
ATOM 688 C C . PHE A 1 87 ? 1.590 -18.050 -6.013 1.00 92.88 87 PHE A C 1
ATOM 690 O O . PHE A 1 87 ? 1.769 -18.066 -7.228 1.00 92.88 87 PHE A O 1
ATOM 697 N N . ALA A 1 88 ? 0.438 -17.664 -5.467 1.00 92.31 88 ALA A N 1
ATOM 698 C CA . ALA A 1 88 ? -0.725 -17.242 -6.241 1.00 92.31 88 ALA A CA 1
ATOM 699 C C . ALA A 1 88 ? -1.258 -15.889 -5.753 1.00 92.31 88 ALA A C 1
ATOM 701 O O . ALA A 1 88 ? -1.352 -15.634 -4.550 1.00 92.31 88 ALA A O 1
ATOM 702 N N . VAL A 1 89 ? -1.660 -15.029 -6.693 1.00 92.25 89 VAL A N 1
ATOM 703 C CA . VAL A 1 89 ? -2.308 -13.744 -6.400 1.00 92.25 89 VAL A CA 1
ATOM 704 C C . VAL A 1 89 ? -3.732 -13.774 -6.928 1.00 92.25 89 VAL A C 1
ATOM 706 O O . VAL A 1 89 ? -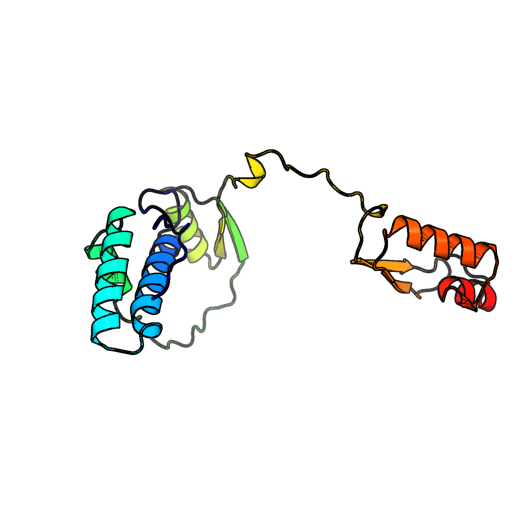3.944 -13.806 -8.137 1.00 92.25 89 VAL A O 1
ATOM 709 N N . ILE A 1 90 ? -4.709 -13.708 -6.029 1.00 92.06 90 ILE A N 1
ATOM 710 C CA . ILE A 1 90 ? -6.131 -13.775 -6.383 1.00 92.06 90 ILE A CA 1
ATOM 711 C C . ILE A 1 90 ? -6.875 -12.513 -5.933 1.00 92.06 90 ILE A C 1
ATOM 713 O O . ILE A 1 90 ? -6.492 -11.891 -4.936 1.00 92.06 90 ILE A O 1
ATOM 717 N N . PRO A 1 91 ? -7.929 -12.086 -6.649 1.00 90.75 91 PRO A N 1
ATOM 718 C CA . PRO A 1 91 ? -8.785 -11.014 -6.170 1.00 90.75 91 PRO A CA 1
ATOM 719 C C . PRO A 1 91 ? -9.524 -11.442 -4.894 1.00 90.75 91 PRO A C 1
ATOM 721 O O . PRO A 1 91 ? -9.884 -12.612 -4.735 1.00 90.75 91 PRO A O 1
ATOM 724 N N . TYR A 1 92 ? -9.753 -10.502 -3.975 1.00 90.06 92 TYR A N 1
ATOM 725 C CA . TYR A 1 92 ? -10.626 -10.747 -2.829 1.00 90.06 92 TYR A CA 1
ATOM 726 C C . TYR A 1 92 ? -12.094 -10.546 -3.207 1.00 90.06 92 TYR A C 1
ATOM 728 O O . TYR A 1 92 ? -12.509 -9.446 -3.566 1.00 90.06 92 TYR A O 1
ATOM 736 N N . ILE A 1 93 ? -12.864 -11.617 -3.067 1.00 89.12 93 ILE A N 1
ATOM 737 C CA . ILE A 1 93 ? -14.307 -11.704 -3.225 1.00 89.12 93 ILE A CA 1
ATOM 738 C C . ILE A 1 93 ? -14.804 -12.411 -1.968 1.00 89.12 93 ILE A C 1
ATOM 740 O O . ILE A 1 93 ? -14.456 -13.568 -1.714 1.00 89.12 93 ILE A O 1
ATOM 744 N N . GLN A 1 94 ? -15.574 -11.688 -1.161 1.00 87.62 94 GLN A N 1
ATOM 745 C CA . GLN A 1 94 ? -16.071 -12.191 0.114 1.00 87.62 94 GLN A CA 1
ATOM 746 C C . GLN A 1 94 ? -16.892 -13.470 -0.094 1.00 87.62 94 GLN A C 1
ATOM 748 O O . GLN A 1 94 ? -17.821 -13.492 -0.895 1.00 87.62 94 GLN A O 1
ATOM 753 N N . GLY A 1 95 ? -16.540 -14.532 0.630 1.00 89.06 95 GLY A N 1
ATOM 754 C CA . GLY A 1 95 ? -17.198 -15.839 0.574 1.00 89.06 95 GLY A CA 1
ATOM 755 C C . GLY A 1 95 ? -16.617 -16.805 -0.464 1.00 89.06 95 GLY A C 1
ATOM 756 O O . GLY A 1 95 ? -16.798 -18.012 -0.324 1.00 89.06 95 GLY A O 1
ATOM 757 N N . VAL A 1 96 ? -15.883 -16.310 -1.465 1.00 91.56 96 VAL A N 1
ATOM 758 C CA . VAL A 1 96 ? -15.305 -17.129 -2.549 1.00 91.56 96 VAL A CA 1
ATOM 759 C C . VAL A 1 96 ? -13.803 -17.307 -2.363 1.00 91.56 96 VAL A C 1
ATOM 761 O O . VAL A 1 96 ? -13.267 -18.410 -2.477 1.00 91.56 96 VAL A O 1
ATOM 764 N N . THR A 1 97 ? -13.098 -16.225 -2.042 1.00 92.19 97 THR A N 1
ATOM 765 C CA . THR A 1 97 ? -11.637 -16.242 -1.941 1.00 92.19 97 THR A CA 1
ATOM 766 C C . THR A 1 97 ? -11.158 -17.007 -0.706 1.00 92.19 97 THR A C 1
ATOM 768 O O . THR A 1 97 ? -10.062 -17.563 -0.716 1.00 92.19 97 THR A O 1
ATOM 771 N N . GLU A 1 98 ? -11.938 -17.055 0.375 1.00 91.62 98 GLU A N 1
ATOM 772 C CA . GLU A 1 98 ? -11.559 -17.719 1.625 1.00 91.62 98 GLU A CA 1
ATOM 773 C C . GLU A 1 98 ? -11.503 -19.251 1.500 1.00 91.62 98 GLU A C 1
ATOM 775 O O . GLU A 1 98 ? -10.483 -19.816 1.908 1.00 91.62 98 GLU A O 1
ATOM 780 N N . PRO A 1 99 ? -12.509 -19.940 0.916 1.00 94.44 99 PRO A N 1
ATOM 781 C CA . PRO A 1 99 ? -12.396 -21.361 0.587 1.00 94.44 99 PRO A CA 1
ATOM 782 C C . PRO A 1 99 ? -11.219 -21.667 -0.346 1.00 94.44 99 PRO A C 1
ATOM 784 O O . PRO A 1 99 ? -10.427 -22.557 -0.043 1.00 94.44 99 PRO A O 1
ATOM 787 N N . ILE A 1 100 ? -11.045 -20.889 -1.422 1.00 93.88 100 ILE A N 1
ATOM 788 C CA . ILE A 1 100 ? -9.947 -21.078 -2.388 1.00 93.88 100 ILE A CA 1
ATOM 789 C C . ILE A 1 100 ? -8.591 -20.955 -1.692 1.00 93.88 100 ILE A C 1
ATOM 791 O O . ILE A 1 100 ? -7.720 -21.808 -1.847 1.00 93.88 100 ILE A O 1
ATOM 795 N N . LYS A 1 101 ? -8.420 -19.921 -0.861 1.00 93.00 101 LYS A N 1
ATOM 796 C CA . LYS A 1 101 ? -7.202 -19.727 -0.070 1.00 93.00 101 LYS A CA 1
ATOM 797 C C . LYS A 1 101 ? -6.931 -20.910 0.859 1.00 93.00 101 LYS A C 1
ATOM 799 O O . LYS A 1 101 ? -5.774 -21.276 1.034 1.00 93.00 101 LYS A O 1
ATOM 804 N N . ARG A 1 102 ? -7.969 -21.496 1.464 1.00 93.19 102 ARG A N 1
ATOM 805 C CA . ARG A 1 102 ? -7.824 -22.662 2.347 1.00 93.19 102 ARG A CA 1
ATOM 806 C C . ARG A 1 102 ? -7.306 -23.881 1.582 1.00 93.19 102 ARG A C 1
ATOM 808 O O . ARG A 1 102 ? -6.372 -24.510 2.062 1.00 93.19 102 ARG A O 1
ATOM 815 N N . ILE A 1 103 ? -7.869 -24.156 0.405 1.00 94.25 103 ILE A N 1
ATOM 816 C CA . ILE A 1 103 ? -7.460 -25.270 -0.465 1.00 94.25 103 ILE A CA 1
ATOM 817 C C . ILE A 1 103 ? -6.021 -25.071 -0.960 1.00 94.25 103 ILE A C 1
ATOM 819 O O . ILE A 1 103 ? -5.194 -25.968 -0.873 1.00 94.25 103 ILE A O 1
ATOM 823 N N . LEU A 1 104 ? -5.670 -23.873 -1.427 1.00 92.75 104 LEU A N 1
ATOM 824 C CA . LEU A 1 104 ? -4.306 -23.600 -1.893 1.00 92.75 104 LEU A CA 1
ATOM 825 C C . LEU A 1 104 ? -3.274 -23.724 -0.762 1.00 92.75 104 LEU A C 1
ATOM 827 O O . LEU A 1 104 ? -2.217 -24.323 -0.951 1.00 92.75 104 LEU A O 1
ATOM 831 N N . ASN A 1 105 ? -3.608 -23.240 0.437 1.00 90.94 105 ASN A N 1
ATOM 832 C CA . ASN A 1 105 ? -2.740 -23.383 1.602 1.00 90.94 105 ASN A CA 1
ATOM 833 C C . ASN A 1 105 ? -2.528 -24.855 2.006 1.00 90.94 105 ASN A C 1
ATOM 835 O O . ASN A 1 105 ? -1.439 -25.176 2.473 1.00 90.94 105 ASN A O 1
ATOM 839 N N . SER A 1 106 ? -3.513 -25.752 1.829 1.00 91.25 106 SER A N 1
ATOM 840 C CA . SER A 1 106 ? -3.313 -27.187 2.108 1.00 91.25 106 SER A CA 1
ATOM 841 C C . SER A 1 106 ? -2.363 -27.867 1.120 1.00 91.25 106 SER A C 1
ATOM 843 O O . SER A 1 106 ? -1.794 -28.899 1.449 1.00 91.25 106 SER A O 1
ATOM 845 N N . HIS A 1 107 ? -2.141 -27.268 -0.052 1.00 91.31 107 HIS A N 1
ATOM 846 C CA . HIS A 1 107 ? -1.144 -27.707 -1.034 1.00 91.31 107 HIS A CA 1
ATOM 847 C C . HIS A 1 107 ? 0.186 -26.938 -0.930 1.00 91.31 107 HIS A C 1
ATOM 849 O O . HIS A 1 107 ? 0.968 -26.938 -1.878 1.00 91.31 107 HIS A O 1
ATOM 855 N N . ASN A 1 108 ? 0.436 -26.261 0.198 1.00 91.19 108 ASN A N 1
ATOM 856 C CA . ASN A 1 108 ? 1.627 -25.438 0.447 1.00 91.19 108 ASN A CA 1
ATOM 857 C C . ASN A 1 108 ? 1.833 -24.285 -0.570 1.00 91.19 108 ASN A C 1
ATOM 859 O O . ASN A 1 108 ? 2.935 -23.761 -0.745 1.00 91.19 108 ASN A O 1
ATOM 863 N N . VAL A 1 109 ? 0.751 -23.832 -1.218 1.00 91.94 109 VAL A N 1
ATOM 864 C CA . VAL A 1 109 ? 0.765 -22.669 -2.114 1.00 91.94 109 VAL A CA 1
ATOM 865 C C . VAL A 1 109 ? 0.436 -21.410 -1.320 1.00 91.94 109 VAL A C 1
ATOM 867 O O . VAL A 1 109 ? -0.639 -21.275 -0.733 1.00 91.94 109 VAL A O 1
ATOM 870 N N . LYS A 1 110 ? 1.344 -20.435 -1.339 1.00 91.81 110 LYS A N 1
ATOM 871 C CA . LYS A 1 110 ? 1.162 -19.158 -0.649 1.00 91.81 110 LYS A CA 1
ATOM 872 C C . LYS A 1 110 ? 0.241 -18.242 -1.450 1.00 91.81 110 LYS A C 1
ATOM 874 O O . LYS A 1 110 ? 0.538 -17.873 -2.582 1.00 91.81 110 LYS A O 1
ATOM 879 N N . VAL A 1 111 ? -0.853 -17.809 -0.828 1.00 92.00 111 VAL A N 1
ATOM 880 C CA . VAL A 1 111 ? -1.858 -16.960 -1.482 1.00 92.00 111 VAL A CA 1
ATOM 881 C C . VAL A 1 111 ? -1.803 -15.520 -0.984 1.00 92.00 111 VAL A C 1
ATOM 883 O O . VAL A 1 111 ? -2.025 -15.249 0.202 1.00 92.00 111 VAL A O 1
ATOM 886 N N . ALA A 1 112 ? -1.596 -14.583 -1.907 1.00 91.00 112 ALA A N 1
ATOM 887 C CA . ALA A 1 112 ? -1.8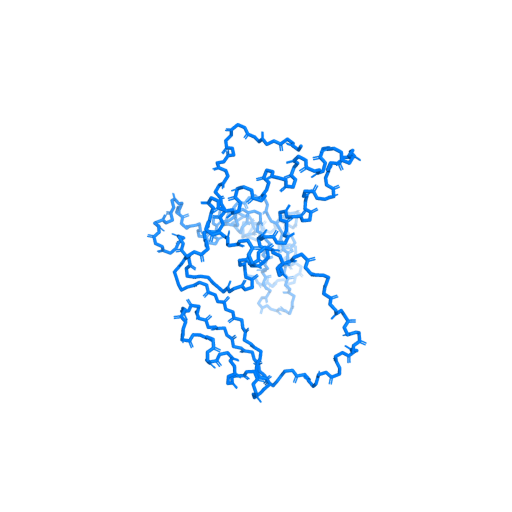10 -13.157 -1.696 1.00 91.00 112 ALA A CA 1
ATOM 888 C C . ALA A 1 112 ? -3.155 -12.713 -2.290 1.00 91.00 112 ALA A C 1
ATOM 890 O O . ALA A 1 112 ? -3.623 -13.238 -3.300 1.00 91.00 112 ALA A O 1
ATOM 891 N N . GLN A 1 113 ? -3.784 -11.732 -1.646 1.00 89.88 113 GLN A N 1
ATOM 892 C CA . GLN A 1 113 ? -5.088 -11.207 -2.046 1.00 89.88 113 GLN A CA 1
ATOM 893 C C . GLN A 1 113 ? -4.940 -9.757 -2.504 1.00 89.88 113 GLN A C 1
ATOM 895 O O . GLN A 1 113 ? -4.348 -8.948 -1.787 1.00 89.88 113 GLN A O 1
ATOM 900 N N . LYS A 1 114 ? -5.497 -9.421 -3.670 1.00 85.94 114 LYS A N 1
ATOM 901 C CA . LYS A 1 114 ? -5.546 -8.046 -4.193 1.00 85.94 114 LYS A CA 1
ATOM 902 C C . LYS A 1 114 ? -6.993 -7.560 -4.356 1.00 85.94 114 LYS A C 1
ATOM 904 O O . LYS A 1 114 ? -7.884 -8.384 -4.554 1.00 85.94 114 LYS A O 1
ATOM 909 N N . PRO A 1 115 ? -7.269 -6.251 -4.270 1.00 81.00 115 PRO A N 1
ATOM 910 C CA . PRO A 1 115 ? -8.567 -5.721 -4.682 1.00 81.00 115 PRO A CA 1
ATOM 911 C C . PRO A 1 115 ? -8.787 -5.972 -6.182 1.00 81.00 115 PRO A C 1
ATOM 913 O O . PRO A 1 115 ? -7.837 -5.916 -6.964 1.00 81.00 115 PRO A O 1
ATOM 916 N N . PHE A 1 116 ? -10.029 -6.268 -6.573 1.00 78.06 116 PHE A N 1
ATOM 917 C CA . PHE A 1 116 ? -10.382 -6.546 -7.969 1.00 78.06 116 PHE A CA 1
ATOM 918 C C . PHE A 1 116 ? -10.302 -5.285 -8.842 1.00 78.06 116 PHE A C 1
ATOM 920 O O . PHE A 1 116 ? -9.591 -5.274 -9.843 1.00 78.06 116 PHE A O 1
ATOM 927 N N . GLN A 1 117 ? -10.953 -4.200 -8.416 1.00 77.62 117 GLN A N 1
ATOM 928 C CA . GLN A 1 117 ? -10.849 -2.880 -9.037 1.00 77.62 117 GLN A CA 1
ATOM 929 C C . GLN A 1 117 ? -10.229 -1.892 -8.054 1.00 77.62 117 GLN A C 1
ATOM 931 O O . GLN A 1 117 ? -10.641 -1.792 -6.898 1.00 77.62 117 GLN A O 1
ATOM 936 N N . THR A 1 118 ? -9.227 -1.150 -8.517 1.00 77.75 118 THR A N 1
ATOM 937 C CA . THR A 1 118 ? -8.683 -0.004 -7.787 1.00 77.75 118 THR A CA 1
ATOM 938 C C . THR A 1 118 ? -9.333 1.273 -8.305 1.00 77.75 118 THR A C 1
ATOM 940 O O . THR A 1 118 ? -9.711 1.357 -9.473 1.00 77.75 118 THR A O 1
ATOM 943 N N . LEU A 1 119 ? -9.424 2.304 -7.462 1.00 77.06 119 LEU A N 1
ATOM 944 C CA . LEU A 1 119 ? -9.950 3.608 -7.883 1.00 77.06 119 LEU A CA 1
ATOM 945 C C . LEU A 1 119 ? -9.188 4.171 -9.091 1.00 77.06 119 LEU A C 1
ATOM 947 O O . LEU A 1 119 ? -9.798 4.757 -9.970 1.00 77.06 119 LEU A O 1
ATOM 951 N N . GLY A 1 120 ? -7.878 3.927 -9.189 1.00 77.31 120 GLY A N 1
ATOM 952 C CA . GLY A 1 120 ? -7.079 4.347 -10.346 1.00 77.31 120 GLY A CA 1
ATOM 953 C C . GLY A 1 120 ? -7.371 3.591 -11.647 1.00 77.31 120 GLY A C 1
ATOM 954 O O . GLY A 1 120 ? -6.907 4.020 -12.697 1.00 77.31 120 GLY A O 1
ATOM 955 N N . HIS A 1 121 ? -8.093 2.468 -11.591 1.00 76.75 121 HIS A N 1
ATOM 956 C CA . HIS A 1 121 ? -8.611 1.788 -12.779 1.00 76.75 121 HIS A CA 1
ATOM 957 C C . HIS A 1 121 ? -9.986 2.331 -13.194 1.00 76.75 121 HIS A C 1
ATOM 959 O O . HIS A 1 121 ? -10.297 2.346 -14.378 1.00 76.75 121 HIS A O 1
ATOM 965 N N . ILE A 1 122 ? -10.795 2.777 -12.227 1.00 83.88 122 ILE A N 1
ATOM 966 C CA . ILE A 1 122 ? -12.133 3.343 -12.464 1.00 83.88 122 ILE A CA 1
ATOM 967 C C . ILE A 1 122 ? -12.031 4.795 -12.941 1.00 83.88 122 ILE A C 1
ATOM 969 O O . ILE A 1 122 ? -12.724 5.202 -13.868 1.00 83.88 122 ILE A O 1
ATOM 973 N N . PHE A 1 123 ? -11.179 5.589 -12.297 1.00 84.75 123 PHE A N 1
ATOM 974 C CA . PHE A 1 123 ? -10.986 6.985 -12.652 1.00 84.75 123 PHE A CA 1
ATOM 975 C C . PHE A 1 123 ? -10.001 7.123 -13.804 1.00 84.75 123 PHE A C 1
ATOM 977 O O . PHE A 1 123 ? -8.963 6.458 -13.847 1.00 84.75 123 PHE A O 1
ATOM 984 N N . ALA A 1 124 ? -10.305 8.053 -14.709 1.00 81.06 124 ALA A N 1
ATOM 985 C CA . ALA A 1 124 ? -9.360 8.478 -15.723 1.00 81.06 124 ALA A CA 1
ATOM 986 C C . ALA A 1 124 ? -8.077 8.978 -15.049 1.00 81.06 124 ALA A C 1
ATOM 988 O O . ALA A 1 124 ? -8.114 9.679 -14.033 1.00 81.06 124 ALA A O 1
ATOM 989 N N . LYS A 1 125 ? -6.928 8.616 -15.621 1.00 80.44 125 LYS A N 1
ATOM 990 C CA . LYS A 1 125 ? -5.653 9.170 -15.175 1.00 80.44 125 LYS A CA 1
ATOM 991 C C . LYS A 1 125 ? -5.679 10.667 -15.500 1.00 80.44 125 LYS A C 1
ATOM 993 O O . LYS A 1 125 ? -5.772 11.002 -16.674 1.00 80.44 125 LYS A O 1
ATOM 998 N N . PRO A 1 126 ? -5.582 11.565 -14.506 1.00 82.31 126 PRO A N 1
ATOM 999 C CA . PRO A 1 126 ? -5.692 13.004 -14.748 1.00 82.31 126 PRO A CA 1
ATOM 1000 C C . PRO A 1 126 ? -4.461 13.590 -15.452 1.00 82.31 126 PRO A C 1
ATOM 1002 O O . PRO A 1 126 ? -4.445 14.772 -15.766 1.00 82.31 126 PRO A O 1
ATOM 1005 N N . LYS A 1 127 ? -3.403 12.792 -15.634 1.00 84.38 127 LYS A N 1
ATOM 1006 C CA . LYS A 1 127 ? -2.151 13.195 -16.271 1.00 84.38 127 LYS A CA 1
ATOM 1007 C C . LYS A 1 127 ? -1.923 12.363 -17.519 1.00 84.38 127 LYS A C 1
ATOM 1009 O O . LYS A 1 127 ? -2.101 11.141 -17.476 1.00 84.38 127 LYS A O 1
ATOM 1014 N N . ASP A 1 128 ? -1.439 13.021 -18.561 1.00 86.56 128 ASP A N 1
ATOM 1015 C CA . ASP A 1 128 ? -1.015 12.357 -19.783 1.00 86.56 128 ASP A CA 1
ATOM 1016 C C . ASP A 1 128 ? 0.175 11.424 -19.516 1.00 86.56 128 ASP A C 1
ATOM 1018 O O . ASP A 1 128 ? 1.064 11.740 -18.711 1.00 86.56 128 ASP A O 1
ATOM 1022 N N . PRO A 1 129 ? 0.209 10.245 -20.158 1.00 84.12 129 PRO A N 1
ATOM 1023 C CA . PRO A 1 129 ? 1.355 9.361 -20.067 1.00 84.12 129 PRO A CA 1
ATOM 1024 C C . PRO A 1 129 ? 2.578 10.033 -20.698 1.00 84.12 129 PRO A C 1
ATOM 1026 O O . PRO A 1 129 ? 2.570 10.420 -21.862 1.00 84.12 129 PRO A O 1
ATOM 1029 N N . VAL A 1 130 ? 3.659 10.126 -19.928 1.00 87.88 130 VAL A N 1
ATOM 1030 C CA . VAL A 1 130 ? 4.937 10.651 -20.415 1.00 87.88 130 VAL A CA 1
ATOM 1031 C C . VAL A 1 130 ? 5.658 9.551 -21.199 1.00 87.88 130 VAL A C 1
ATOM 1033 O O . VAL A 1 130 ? 5.908 8.460 -20.669 1.00 87.88 130 VAL A O 1
ATOM 1036 N N . THR A 1 131 ? 5.988 9.837 -22.459 1.00 91.31 131 THR A N 1
ATOM 1037 C CA . THR A 1 131 ? 6.804 8.959 -23.320 1.00 91.31 131 THR A CA 1
ATOM 1038 C C . THR A 1 131 ? 8.199 8.750 -22.724 1.00 91.31 131 THR A C 1
ATOM 1040 O O . THR A 1 131 ? 8.623 9.511 -21.852 1.00 91.31 131 THR A O 1
ATOM 1043 N N . LYS A 1 132 ? 8.933 7.709 -23.141 1.00 88.56 132 LYS A N 1
ATOM 1044 C CA . LYS A 1 132 ? 10.250 7.395 -22.547 1.00 88.56 132 LYS A CA 1
ATOM 1045 C C . LYS A 1 132 ? 11.231 8.562 -22.704 1.00 88.56 132 LYS A C 1
ATOM 1047 O O . LYS A 1 132 ? 11.976 8.867 -21.780 1.00 88.56 132 LYS A O 1
ATOM 1052 N N . GLU A 1 133 ? 11.163 9.251 -23.833 1.00 89.25 133 GLU A N 1
ATOM 1053 C CA . GLU A 1 133 ? 12.013 10.369 -24.233 1.00 89.25 133 GLU A CA 1
ATOM 1054 C C . GLU A 1 133 ? 11.729 11.628 -23.406 1.00 89.25 133 GLU A C 1
ATOM 1056 O O . GLU A 1 133 ? 12.623 12.433 -23.162 1.00 89.25 133 GLU A O 1
ATOM 1061 N N . GLN A 1 134 ? 10.498 11.799 -22.930 1.00 90.88 134 GLN A N 1
ATOM 1062 C CA . GLN A 1 134 ? 10.100 12.954 -22.124 1.00 90.88 134 GLN A CA 1
ATOM 1063 C C . GLN A 1 134 ? 10.311 12.740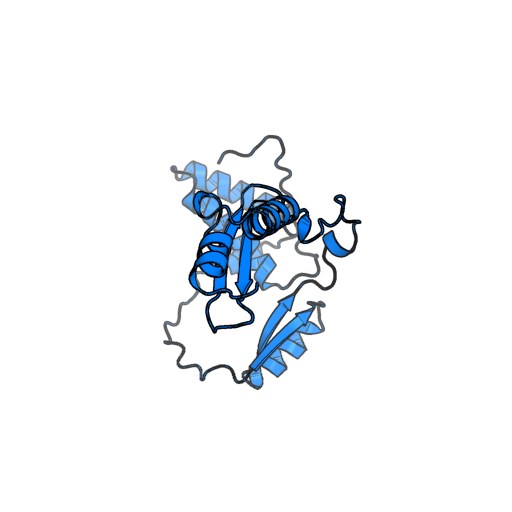 -20.618 1.00 90.88 134 GLN A C 1
ATOM 1065 O O . GLN A 1 134 ? 10.060 13.655 -19.832 1.00 90.88 134 GLN A O 1
ATOM 1070 N N . ARG A 1 135 ? 10.778 11.558 -20.190 1.00 91.75 135 ARG A N 1
ATOM 1071 C CA . ARG A 1 135 ? 11.071 11.289 -18.775 1.00 91.75 135 ARG A CA 1
ATOM 1072 C C . ARG A 1 135 ? 12.276 12.099 -18.309 1.00 91.75 135 ARG A C 1
ATOM 1074 O O . ARG A 1 135 ? 13.313 12.112 -18.970 1.00 91.75 135 ARG A O 1
ATOM 1081 N N . THR A 1 136 ? 12.129 12.747 -17.161 1.00 92.75 136 THR A N 1
ATOM 1082 C CA . THR A 1 136 ? 13.216 13.366 -16.396 1.00 92.75 136 THR A CA 1
ATOM 1083 C C . THR A 1 136 ? 13.686 12.412 -15.302 1.00 92.75 136 THR A C 1
ATOM 1085 O O . THR A 1 136 ? 12.994 11.438 -14.997 1.00 92.75 136 THR A O 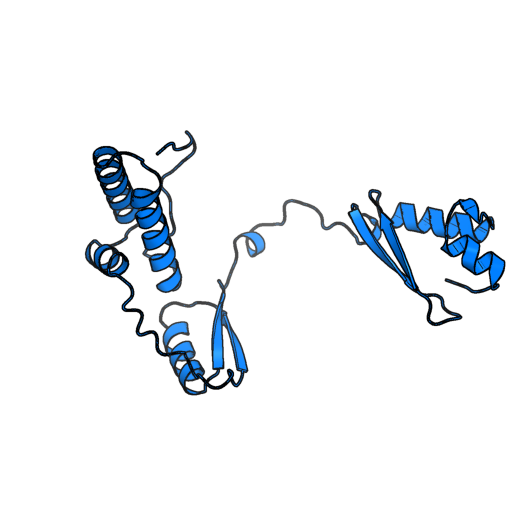1
ATOM 1088 N N . ASP A 1 137 ? 14.857 12.682 -14.724 1.00 93.00 137 ASP A N 1
ATOM 1089 C CA . ASP A 1 137 ? 15.453 11.883 -13.641 1.00 93.00 137 ASP A CA 1
ATOM 1090 C C . ASP A 1 137 ? 15.574 10.391 -13.998 1.00 93.00 137 ASP A C 1
ATOM 1092 O O . ASP A 1 137 ? 15.346 9.496 -13.184 1.00 93.00 137 ASP A O 1
ATOM 1096 N N . ALA A 1 138 ? 15.907 10.130 -15.264 1.00 91.75 138 ALA A N 1
ATOM 1097 C CA . ALA A 1 138 ? 16.033 8.790 -15.807 1.00 91.75 138 ALA A CA 1
ATOM 1098 C C . ALA A 1 138 ? 17.486 8.308 -15.729 1.00 91.75 138 ALA A C 1
ATOM 1100 O O . ALA A 1 138 ? 18.418 9.036 -16.087 1.00 91.75 138 ALA A O 1
ATOM 1101 N N . ILE A 1 139 ? 17.651 7.054 -15.312 1.00 94.31 139 ILE A N 1
ATOM 1102 C CA . ILE A 1 139 ? 18.868 6.271 -15.528 1.00 94.31 139 ILE A CA 1
ATOM 1103 C C . ILE A 1 139 ? 18.651 5.477 -16.813 1.00 94.31 139 ILE A C 1
ATOM 1105 O O . ILE A 1 139 ? 17.590 4.875 -16.998 1.00 94.31 139 ILE A O 1
ATOM 1109 N N . TYR A 1 140 ? 19.629 5.515 -17.706 1.00 93.56 140 TYR A N 1
ATOM 1110 C CA . TYR A 1 140 ? 19.570 4.855 -19.002 1.00 93.56 140 TYR A CA 1
ATOM 1111 C C . TYR A 1 140 ? 20.903 4.197 -19.325 1.00 93.56 140 TYR A C 1
ATOM 1113 O O . TYR A 1 140 ? 21.944 4.567 -18.777 1.00 93.56 140 TYR A O 1
ATOM 1121 N N . SER A 1 141 ? 20.849 3.241 -20.242 1.00 94.12 141 SER A N 1
ATOM 1122 C CA . SER A 1 141 ? 22.020 2.572 -20.772 1.00 94.12 141 SER A CA 1
ATOM 1123 C C . SER A 1 141 ? 22.024 2.612 -22.303 1.00 94.12 141 SER A C 1
ATOM 1125 O O . SER A 1 141 ? 20.961 2.649 -22.929 1.00 94.12 141 SER A O 1
ATOM 1127 N N . ILE A 1 142 ? 23.214 2.724 -22.896 1.00 92.94 142 ILE A N 1
ATOM 1128 C CA . ILE A 1 142 ? 23.443 2.743 -24.345 1.00 92.94 142 ILE A CA 1
ATOM 1129 C C . ILE A 1 142 ? 24.540 1.712 -24.640 1.00 92.94 142 ILE A C 1
ATOM 1131 O O . ILE A 1 142 ? 25.696 1.960 -24.275 1.00 92.94 142 ILE A O 1
ATOM 1135 N N . PRO A 1 143 ? 24.204 0.557 -25.239 1.00 94.25 143 PRO A N 1
ATOM 1136 C CA . PRO A 1 143 ? 25.194 -0.454 -25.590 1.00 94.25 143 PRO A CA 1
ATOM 1137 C C . PRO A 1 143 ? 26.097 0.027 -26.733 1.00 94.25 143 PRO A C 1
ATOM 1139 O O . PRO A 1 143 ? 25.735 0.910 -27.509 1.00 94.25 143 PRO A O 1
ATOM 1142 N N . CYS A 1 144 ? 27.299 -0.531 -26.821 1.00 92.69 144 CYS A N 1
ATOM 1143 C CA . CYS A 1 144 ? 28.132 -0.444 -28.014 1.00 92.69 144 CYS A CA 1
ATOM 1144 C C . CYS A 1 144 ? 27.754 -1.574 -28.978 1.00 92.69 144 CYS A C 1
ATOM 1146 O O . CYS A 1 144 ? 27.485 -2.691 -28.542 1.00 92.69 144 CYS A O 1
ATOM 1148 N N . ASN A 1 145 ? 27.729 -1.299 -30.281 1.00 91.19 145 ASN A N 1
ATOM 1149 C CA . ASN A 1 145 ? 27.427 -2.326 -31.284 1.00 91.19 145 ASN A CA 1
ATOM 1150 C C . ASN A 1 145 ? 28.648 -3.202 -31.604 1.00 91.19 145 ASN A C 1
ATOM 1152 O O . ASN A 1 145 ? 28.488 -4.323 -32.078 1.00 91.19 145 ASN A O 1
ATOM 1156 N N . ASP A 1 146 ? 29.854 -2.694 -31.339 1.00 91.81 146 ASP A N 1
ATOM 1157 C CA . ASP A 1 146 ? 31.121 -3.318 -31.738 1.00 91.81 146 ASP A CA 1
ATOM 1158 C C . ASP A 1 146 ? 31.882 -3.962 -30.560 1.00 91.81 146 ASP A C 1
ATOM 1160 O O . ASP A 1 146 ? 32.903 -4.620 -30.761 1.00 91.81 146 ASP A O 1
ATOM 1164 N N . CYS A 1 147 ? 31.417 -3.788 -29.316 1.00 91.88 147 CYS A N 1
ATOM 1165 C CA . CYS A 1 147 ? 31.978 -4.465 -28.144 1.00 91.88 147 CYS A CA 1
ATOM 1166 C C . CYS A 1 147 ? 30.964 -4.621 -27.002 1.00 91.88 147 CYS A C 1
ATOM 1168 O O . CYS A 1 147 ? 29.962 -3.917 -26.952 1.00 91.88 147 CYS A O 1
ATOM 1170 N N . ASP A 1 148 ? 31.273 -5.480 -26.027 1.00 92.50 148 ASP A N 1
ATOM 1171 C CA . ASP A 1 148 ? 30.402 -5.778 -24.873 1.00 92.50 148 ASP A CA 1
ATOM 1172 C C . ASP A 1 148 ? 30.298 -4.636 -23.838 1.00 92.50 148 ASP A C 1
ATOM 1174 O O . ASP A 1 148 ? 29.789 -4.823 -22.731 1.00 92.50 148 ASP A O 1
ATOM 1178 N N . ASN A 1 149 ? 30.800 -3.443 -24.162 1.00 90.44 149 ASN A N 1
ATOM 1179 C CA . ASN A 1 149 ? 30.729 -2.297 -23.267 1.00 90.44 149 ASN A CA 1
ATOM 1180 C C . ASN A 1 149 ? 29.382 -1.582 -23.393 1.00 90.44 149 ASN A C 1
ATOM 1182 O O . ASN A 1 149 ? 28.857 -1.369 -24.485 1.00 90.44 149 ASN A O 1
ATOM 1186 N N . GLU A 1 150 ? 28.870 -1.110 -22.261 1.00 94.44 150 GLU A N 1
ATOM 1187 C CA . GLU A 1 150 ? 27.636 -0.336 -22.186 1.00 94.44 150 GLU A CA 1
ATOM 1188 C C . GLU A 1 150 ? 27.879 0.973 -21.429 1.00 94.44 150 GLU A C 1
ATOM 1190 O O . GLU A 1 150 ? 28.471 0.996 -20.348 1.00 94.44 150 GLU A O 1
ATOM 1195 N N . TYR A 1 151 ? 27.416 2.089 -21.993 1.00 92.69 151 TYR A N 1
ATOM 1196 C CA . TYR A 1 151 ? 27.429 3.374 -21.308 1.00 92.69 151 TYR A CA 1
ATOM 1197 C C . TYR A 1 151 ? 26.200 3.501 -20.417 1.00 92.69 151 TYR A C 1
ATOM 1199 O O . TYR A 1 151 ? 25.078 3.518 -20.917 1.00 92.69 151 TYR A O 1
ATOM 1207 N N . ILE A 1 152 ? 26.404 3.676 -19.113 1.00 94.19 152 ILE A N 1
ATOM 1208 C CA . ILE A 1 152 ? 25.327 3.935 -18.154 1.00 94.19 152 ILE A CA 1
ATOM 1209 C C . ILE A 1 152 ? 25.375 5.406 -17.740 1.00 94.19 152 ILE A C 1
ATOM 1211 O O . ILE A 1 152 ? 26.391 5.901 -17.250 1.00 94.19 152 ILE A O 1
ATOM 1215 N N . GLY A 1 153 ? 24.261 6.110 -17.931 1.00 92.00 153 GLY A N 1
ATOM 1216 C CA . GLY A 1 153 ? 24.134 7.534 -17.645 1.00 92.00 153 GLY A CA 1
ATOM 1217 C C . GLY A 1 153 ? 22.903 7.859 -16.806 1.00 92.00 153 GLY A C 1
ATOM 1218 O O . GLY A 1 153 ? 21.898 7.152 -16.826 1.00 92.00 153 GLY A O 1
ATOM 1219 N N . GLN A 1 154 ? 22.970 8.980 -16.089 1.00 93.94 154 GLN A N 1
ATOM 1220 C CA . GLN A 1 154 ? 21.815 9.594 -15.433 1.00 93.94 154 GLN A CA 1
ATOM 1221 C C . GLN A 1 154 ? 21.566 10.987 -16.012 1.00 93.94 154 GLN A C 1
ATOM 1223 O O . GLN A 1 154 ? 22.509 11.720 -16.315 1.00 93.94 154 GLN A O 1
ATOM 1228 N N . THR A 1 155 ? 20.301 11.386 -16.135 1.00 91.88 155 THR A N 1
ATOM 1229 C CA . THR A 1 155 ? 19.937 12.737 -16.579 1.00 91.88 155 THR A CA 1
ATOM 1230 C C . THR A 1 155 ? 18.824 13.327 -15.730 1.00 91.88 155 THR A C 1
ATOM 1232 O O . THR A 1 155 ? 17.786 12.706 -15.532 1.00 91.88 155 THR A O 1
ATOM 1235 N N . LYS A 1 156 ? 19.019 14.571 -15.278 1.00 92.69 156 LYS A N 1
ATOM 1236 C CA . LYS A 1 156 ? 17.959 15.389 -14.659 1.00 92.69 156 LYS A CA 1
ATOM 1237 C C . LYS A 1 156 ? 17.030 16.025 -15.702 1.00 92.69 156 LYS A C 1
ATOM 1239 O O . LYS A 1 156 ? 15.927 16.454 -15.390 1.00 92.69 156 LYS A O 1
ATOM 1244 N N . ARG A 1 157 ? 17.481 16.119 -16.958 1.00 91.31 157 ARG A N 1
ATOM 1245 C CA . ARG A 1 157 ? 16.707 16.646 -18.095 1.00 91.31 157 ARG A CA 1
ATOM 1246 C C . ARG A 1 157 ? 15.897 15.536 -18.758 1.00 91.31 157 ARG A C 1
ATOM 1248 O O . ARG A 1 157 ? 16.126 14.362 -18.485 1.00 91.31 157 ARG A O 1
ATOM 1255 N N . GLN A 1 158 ? 15.002 15.911 -19.673 1.00 94.06 158 GLN A N 1
ATOM 1256 C CA . GLN A 1 158 ? 14.305 14.947 -20.526 1.00 94.06 158 GLN A CA 1
ATOM 1257 C C . GLN A 1 158 ? 15.313 14.048 -21.253 1.00 94.06 158 GLN A C 1
ATOM 1259 O O . GLN A 1 158 ? 16.264 14.547 -21.865 1.00 94.06 158 GLN A O 1
ATOM 1264 N N . PHE A 1 159 ? 15.099 12.735 -21.184 1.00 94.50 159 PHE A N 1
ATOM 1265 C CA . PHE A 1 159 ? 15.988 11.735 -21.770 1.00 94.50 159 PHE A CA 1
ATOM 1266 C C . PHE A 1 159 ? 16.261 11.983 -23.261 1.00 94.50 159 PHE A C 1
ATOM 1268 O O . PHE A 1 159 ? 17.410 11.945 -23.688 1.00 94.50 159 PHE A O 1
ATOM 1275 N N . GLY A 1 160 ? 15.243 12.350 -24.040 1.00 94.19 160 GLY A N 1
ATOM 1276 C CA . GLY A 1 160 ? 15.372 12.636 -25.469 1.00 94.19 160 GLY A CA 1
ATOM 1277 C C . GLY A 1 160 ? 16.291 13.822 -25.771 1.00 94.19 160 GLY A C 1
ATOM 1278 O O . GLY A 1 160 ? 17.030 13.794 -26.752 1.00 94.19 160 GLY A O 1
ATOM 1279 N N . THR A 1 161 ? 16.309 14.847 -24.914 1.00 93.69 161 THR A N 1
ATOM 1280 C CA . THR A 1 161 ? 17.260 15.963 -25.040 1.00 93.69 161 THR A CA 1
ATOM 1281 C C . THR A 1 161 ? 18.683 15.478 -24.800 1.00 93.69 161 THR A C 1
ATOM 1283 O O . THR A 1 161 ? 19.577 15.781 -25.587 1.00 93.69 161 THR A O 1
ATOM 1286 N N . ARG A 1 162 ? 18.886 14.669 -23.754 1.00 93.69 162 ARG A N 1
ATOM 1287 C CA . ARG A 1 162 ? 20.201 14.116 -23.427 1.00 93.69 162 ARG A CA 1
ATOM 1288 C C . ARG A 1 162 ? 20.718 13.168 -24.514 1.00 93.69 162 ARG A C 1
ATOM 1290 O O . ARG A 1 162 ? 21.897 13.212 -24.853 1.00 93.69 162 ARG A O 1
ATOM 1297 N N . LEU A 1 163 ? 19.838 12.362 -25.102 1.00 92.94 163 LEU A N 1
ATOM 1298 C CA . LEU A 1 163 ? 20.174 11.473 -26.212 1.00 92.94 163 LEU A CA 1
ATOM 1299 C C . LEU A 1 163 ? 20.661 12.264 -27.438 1.00 92.94 163 LEU A C 1
ATOM 1301 O O . LEU A 1 163 ? 21.698 11.935 -28.008 1.00 92.94 163 LEU A O 1
ATOM 1305 N N . LYS A 1 164 ? 19.980 13.363 -27.793 1.00 92.69 164 LYS A N 1
ATOM 1306 C CA . LYS A 1 164 ? 20.405 14.255 -28.889 1.00 92.69 164 LYS A CA 1
ATOM 1307 C C . LYS A 1 164 ? 21.752 14.927 -28.618 1.00 92.69 164 LYS A C 1
ATOM 1309 O O . LYS A 1 164 ? 22.541 15.102 -29.542 1.00 92.69 164 LYS A O 1
ATOM 1314 N N . GLU A 1 165 ? 22.031 15.309 -27.371 1.00 92.06 165 GLU A N 1
ATOM 1315 C CA . GLU A 1 165 ? 23.342 15.848 -26.980 1.00 92.06 165 GLU A CA 1
ATOM 1316 C C . GLU A 1 165 ? 24.456 14.815 -27.195 1.00 92.06 165 GLU A C 1
ATOM 1318 O O . GLU A 1 165 ? 25.495 15.159 -27.757 1.00 92.06 165 GLU A O 1
ATOM 1323 N N . HIS A 1 166 ? 24.228 13.556 -26.806 1.00 91.69 166 HIS A N 1
ATOM 1324 C CA . HIS A 1 166 ? 25.170 12.460 -27.043 1.00 91.69 166 HIS A CA 1
ATOM 1325 C C . HIS A 1 166 ? 25.408 12.221 -28.537 1.00 91.69 166 HIS A C 1
ATOM 1327 O O . HIS A 1 166 ? 26.559 12.226 -28.969 1.00 91.69 166 HIS A O 1
ATOM 1333 N N . GLN A 1 167 ? 24.342 12.108 -29.336 1.00 90.56 167 GLN A N 1
ATOM 1334 C CA . GLN A 1 167 ? 24.438 11.960 -30.795 1.00 90.56 167 GLN A CA 1
ATOM 1335 C C . GLN A 1 167 ? 25.223 13.114 -31.431 1.00 90.56 167 GLN A C 1
ATOM 1337 O O . GLN A 1 167 ? 26.102 12.897 -32.261 1.00 90.56 167 GLN A O 1
ATOM 1342 N N . LYS A 1 168 ? 24.956 14.353 -31.001 1.00 91.50 168 LYS A N 1
ATOM 1343 C CA . LYS A 1 168 ? 25.670 15.538 -31.485 1.00 91.50 168 LYS A CA 1
ATOM 1344 C C . LYS A 1 168 ? 27.140 15.546 -31.059 1.00 91.50 168 LYS A C 1
ATOM 1346 O O . LYS A 1 168 ? 27.979 16.007 -31.828 1.00 91.50 168 LYS A O 1
ATOM 1351 N N . ALA A 1 169 ? 27.460 15.073 -29.855 1.00 90.69 169 ALA A N 1
ATOM 1352 C CA . ALA A 1 169 ? 28.839 14.966 -29.388 1.00 90.69 169 ALA A CA 1
ATOM 1353 C C . ALA A 1 169 ? 29.632 13.952 -30.222 1.00 90.69 169 ALA A C 1
ATOM 1355 O O . ALA A 1 169 ? 30.721 14.297 -30.670 1.00 90.69 169 ALA A O 1
ATOM 1356 N N . VAL A 1 170 ? 29.051 12.774 -30.486 1.00 88.62 170 VAL A N 1
ATOM 1357 C CA . VAL A 1 170 ? 29.638 11.731 -31.345 1.00 88.62 170 VAL A CA 1
ATOM 1358 C C . VAL A 1 170 ? 29.832 12.249 -32.771 1.00 88.62 170 VAL A C 1
ATOM 1360 O O . VAL A 1 170 ? 30.933 12.172 -33.299 1.00 88.62 170 VAL A O 1
ATOM 1363 N N . PHE A 1 171 ? 28.804 12.864 -33.367 1.00 87.31 171 PHE A N 1
ATOM 1364 C CA . PHE A 1 171 ? 28.879 13.409 -34.729 1.00 87.31 171 PHE A CA 1
ATOM 1365 C C . PHE A 1 171 ? 29.942 14.510 -34.889 1.00 87.31 171 PHE A C 1
ATOM 1367 O O . PHE A 1 171 ? 30.595 14.598 -35.922 1.00 87.31 171 PHE A O 1
ATOM 1374 N N . LEU A 1 172 ? 30.114 15.367 -33.876 1.00 87.44 172 LEU A N 1
ATOM 1375 C CA . LEU A 1 172 ? 31.118 16.440 -33.881 1.00 87.44 172 LEU A CA 1
ATOM 1376 C C . LEU A 1 172 ? 32.479 16.000 -33.316 1.00 87.44 172 LEU A C 1
ATOM 1378 O O . LEU A 1 172 ? 33.349 16.852 -33.130 1.00 87.44 172 LEU A O 1
ATOM 1382 N N . SER A 1 173 ? 32.647 14.717 -32.981 1.00 82.38 173 SER A N 1
ATOM 1383 C CA . SER A 1 173 ? 33.856 14.150 -32.371 1.00 82.38 173 SER A CA 1
ATOM 1384 C C . SER A 1 173 ? 34.346 14.905 -31.123 1.00 82.38 173 SER A C 1
ATOM 1386 O O . SER A 1 173 ? 35.549 15.009 -30.864 1.00 82.38 173 SER A O 1
ATOM 1388 N N . LYS A 1 174 ? 33.418 15.451 -30.323 1.00 83.06 174 LYS A N 1
ATOM 1389 C CA . LYS A 1 174 ? 33.724 16.240 -29.116 1.00 83.06 174 LYS A CA 1
ATOM 1390 C C . LYS A 1 174 ? 33.894 15.338 -27.895 1.00 83.06 174 LYS A C 1
ATOM 1392 O O . LYS A 1 174 ? 32.969 15.199 -27.091 1.00 83.06 174 LYS A O 1
ATOM 1397 N N . LYS A 1 175 ? 35.105 14.795 -27.736 1.00 78.00 175 LYS A N 1
ATOM 1398 C CA . LYS A 1 175 ? 35.493 13.868 -26.653 1.00 78.00 175 LYS A CA 1
ATOM 1399 C C . LYS A 1 175 ? 35.120 14.376 -25.252 1.00 78.00 175 LYS A C 1
ATOM 1401 O O . LYS A 1 175 ? 34.549 13.634 -24.466 1.00 78.00 175 LYS A O 1
ATOM 1406 N N . GLU A 1 176 ? 35.339 15.661 -24.976 1.00 77.81 176 GLU A N 1
ATOM 1407 C CA . GLU A 1 176 ? 35.121 16.265 -23.647 1.00 77.81 176 GLU A CA 1
ATOM 1408 C C . GLU A 1 176 ? 33.649 16.295 -23.199 1.00 77.81 176 GLU A C 1
ATOM 1410 O O . GLU A 1 176 ? 33.354 16.387 -22.010 1.00 77.81 176 GLU A O 1
ATOM 1415 N N . ASN A 1 177 ? 32.701 16.207 -24.137 1.00 79.12 177 ASN A N 1
ATOM 1416 C CA . ASN A 1 177 ? 31.279 16.394 -23.837 1.00 79.12 177 ASN A CA 1
ATOM 1417 C C . ASN A 1 177 ? 30.543 15.090 -23.503 1.00 79.12 177 ASN A C 1
ATOM 1419 O O . ASN A 1 177 ? 29.409 15.128 -23.011 1.00 79.12 177 ASN A O 1
ATOM 1423 N N . SER A 1 178 ? 31.128 13.934 -23.827 1.00 84.81 178 SER A N 1
ATOM 1424 C CA . SER A 1 178 ? 30.458 12.647 -23.673 1.00 84.81 178 SER A CA 1
ATOM 1425 C C . SER A 1 178 ? 31.434 11.477 -23.741 1.00 84.81 178 SER A C 1
ATOM 1427 O O . SER A 1 178 ? 32.086 11.297 -24.766 1.00 84.81 178 SER A O 1
ATOM 1429 N N . ALA A 1 179 ? 31.379 10.587 -22.747 1.00 87.31 179 ALA A N 1
ATOM 1430 C CA . ALA A 1 179 ? 32.105 9.313 -22.761 1.00 87.31 179 ALA A CA 1
ATOM 1431 C C . ALA A 1 179 ? 31.788 8.452 -24.003 1.00 87.31 179 ALA A C 1
ATOM 1433 O O . ALA A 1 179 ? 32.674 7.791 -24.527 1.00 87.31 179 ALA A O 1
ATOM 1434 N N . LEU A 1 180 ? 30.559 8.522 -24.540 1.00 88.88 180 LEU A N 1
ATOM 1435 C CA . LEU A 1 180 ? 30.222 7.878 -25.823 1.00 88.88 180 LEU A CA 1
ATOM 1436 C C . LEU A 1 180 ? 31.043 8.435 -26.997 1.00 88.88 180 LEU A C 1
ATOM 1438 O O . LEU A 1 180 ? 31.500 7.684 -27.846 1.00 88.88 180 LEU A O 1
ATOM 1442 N N . SER A 1 181 ? 31.258 9.756 -27.040 1.00 86.06 181 SER A N 1
ATOM 1443 C CA . SER A 1 181 ? 32.061 10.369 -28.102 1.00 86.06 181 SER A CA 1
ATOM 1444 C C . SER A 1 181 ? 33.535 10.050 -27.919 1.00 86.06 181 SER A C 1
ATOM 1446 O O . SER A 1 181 ? 34.235 9.865 -28.906 1.00 86.06 181 SER A O 1
ATOM 1448 N N . GLU A 1 182 ? 34.014 9.997 -26.679 1.00 88.88 182 GLU A N 1
ATOM 1449 C CA . GLU A 1 182 ? 35.376 9.573 -26.384 1.00 88.88 182 GLU A CA 1
ATOM 1450 C C . GLU A 1 182 ? 35.618 8.129 -26.835 1.00 88.88 182 GLU A C 1
ATOM 1452 O O . GLU A 1 182 ? 36.589 7.889 -27.548 1.00 88.88 182 GLU A O 1
ATOM 1457 N N . HIS A 1 183 ? 34.703 7.208 -26.509 1.00 88.31 183 HIS A N 1
ATOM 1458 C CA . HIS A 1 183 ? 34.774 5.813 -26.941 1.00 88.31 183 HIS A CA 1
ATOM 1459 C C . HIS A 1 183 ? 34.820 5.711 -28.467 1.00 88.31 183 HIS A C 1
ATOM 1461 O O . HIS A 1 183 ? 35.814 5.230 -29.004 1.00 88.31 183 HIS A O 1
ATOM 1467 N N . THR A 1 184 ? 33.828 6.270 -29.172 1.00 86.75 184 THR A N 1
ATOM 1468 C CA . THR A 1 184 ? 33.793 6.267 -30.643 1.00 86.75 184 THR A CA 1
ATOM 1469 C C . THR A 1 184 ? 35.063 6.853 -31.259 1.00 86.75 184 THR A C 1
ATOM 1471 O O . THR A 1 184 ? 35.600 6.282 -32.199 1.00 86.75 184 THR A O 1
ATOM 1474 N N . CYS A 1 185 ? 35.600 7.955 -30.729 1.00 85.88 185 CYS A N 1
ATOM 1475 C CA . CYS A 1 185 ? 36.805 8.570 -31.287 1.00 85.88 185 CYS A CA 1
ATOM 1476 C C . CYS A 1 185 ? 38.109 7.806 -30.990 1.00 85.88 185 CYS A C 1
ATOM 1478 O O . CYS A 1 185 ? 39.123 8.100 -31.623 1.00 85.88 185 CYS A O 1
ATOM 1480 N N . LEU A 1 186 ? 38.138 6.923 -29.987 1.00 86.75 186 LEU A N 1
ATOM 1481 C CA . LEU A 1 186 ? 39.320 6.124 -29.639 1.00 86.75 186 LEU A CA 1
ATOM 1482 C C . LEU A 1 186 ? 39.309 4.760 -30.330 1.00 86.75 186 LEU A C 1
ATOM 1484 O O . LEU A 1 186 ? 40.367 4.271 -30.718 1.00 86.75 186 LEU A O 1
ATOM 1488 N N . THR A 1 187 ? 38.132 4.155 -30.475 1.00 85.50 187 THR A N 1
ATOM 1489 C CA . THR A 1 187 ? 37.983 2.783 -30.975 1.00 85.50 187 THR A CA 1
ATOM 1490 C C . THR A 1 187 ? 37.372 2.706 -32.374 1.00 85.50 187 THR A C 1
ATOM 1492 O O . THR A 1 187 ? 37.404 1.643 -32.980 1.00 85.50 187 THR A O 1
ATOM 1495 N N . ASN A 1 188 ? 36.853 3.814 -32.918 1.00 85.06 188 ASN A N 1
ATOM 1496 C CA . ASN A 1 188 ? 36.047 3.858 -34.149 1.00 85.06 188 ASN A CA 1
ATOM 1497 C C . ASN A 1 188 ? 34.779 2.986 -34.087 1.00 85.06 188 ASN A C 1
ATOM 1499 O O . ASN A 1 188 ? 34.273 2.553 -35.119 1.00 85.06 188 ASN A O 1
ATOM 1503 N N . HIS A 1 189 ? 34.265 2.737 -32.881 1.00 86.44 189 HIS A N 1
ATOM 1504 C CA . HIS A 1 189 ? 33.048 1.960 -32.658 1.00 86.44 189 HIS A CA 1
ATOM 1505 C C . HIS A 1 189 ? 31.775 2.814 -32.722 1.00 86.44 189 HIS A C 1
ATOM 1507 O O . HIS A 1 189 ? 31.785 4.028 -32.486 1.00 86.44 189 HIS A O 1
ATOM 1513 N N . THR A 1 190 ? 30.657 2.146 -32.975 1.00 83.69 190 THR A N 1
ATOM 1514 C CA . THR A 1 190 ? 29.318 2.708 -33.131 1.00 83.69 190 THR A CA 1
ATOM 1515 C C . THR A 1 190 ? 28.407 2.366 -31.947 1.00 83.69 190 THR A C 1
ATOM 1517 O O . THR A 1 190 ? 28.499 1.294 -31.348 1.00 83.69 190 THR A O 1
ATOM 1520 N N . HIS A 1 191 ? 27.516 3.303 -31.614 1.00 78.56 191 HIS A N 1
ATOM 1521 C CA . HIS A 1 191 ? 26.546 3.240 -30.515 1.00 78.56 191 HIS A CA 1
ATOM 1522 C C . HIS A 1 191 ? 25.135 3.535 -31.023 1.00 78.56 191 HIS A C 1
ATOM 1524 O O . HIS A 1 191 ? 25.017 4.377 -31.946 1.00 78.56 191 HIS A O 1
#